Protein AF-A0A7I8JSN6-F1 (afdb_monomer)

Mean predicted aligned error: 14.01 Å

InterPro domains:
  IPR011629 Zinc chaperone CobW-like, C-terminal [PF07683] (28-117)
  IPR011629 Zinc chaperone CobW-like, C-terminal [SM00833] (28-119)
  IPR036627 CobW-like, C-terminal domain superfamily [G3DSA:3.30.1220.10] (10-119)

pLDDT: mean 73.3, std 24.15, range [26.34, 96.81]

Sequence (291 aa):
MEFGEWIIVEVGRKSKDPKKGLSHGSTFSSVTFKNEIPMSLSLFQSSSLLTMNKSSGLLRAKGVLWFAEDRERQYIFQWSGVKRVEAISSGHWESAPKSRLVMIGVDKSELDAILETLAKSPDPPKHMSMNISCEEFVETLATKLSADRRFKEPCLEKMPVFAFGLKGSPLRGVKESQLNGALMRLVNGRGIIFLTADACSQDYVLQYLPCLALNPDEVWDEIRMAAEGYACGEWSLPHFGKWTISIVAEILNESERLLTSAIIAITSLSLFTADPTPCSSKLIHSNSGKM

Secondary structure (DSSP, 8-state):
---PPP-----------------TTPPPEEEEEEESSPBPHHHIIIIIIHHHHH-SSEEEEEEEE-BSS-SSEEEEEEESSTT-EEEEEEEE-SSS--EEEEEEES-HHHHHHHHHHHH---PPP------S-HHHHHHHHHHHHHHSTTBPPPEEEETTEEEE-B--BGGGTB-HHHHHHHHHHHHHHHTSS-EEEETTSTT-EEEE---TTS-HHHHHHHHHHHHHHHHTT--------S-HHHHHHHHHHHHHHHHHHHHHHHHHHHTS-------------------

Solvent-accessible surface area (backbone atoms only — not comparable to full-atom values): 17100 Å² total; per-residue (Å²): 141,82,83,81,85,81,84,80,82,77,86,74,80,78,76,89,65,84,75,77,67,80,60,100,77,73,59,77,39,73,51,75,48,74,38,81,58,62,38,43,58,57,55,40,30,72,44,27,44,38,47,58,66,70,43,86,32,56,55,37,36,45,34,38,45,31,31,61,81,46,75,62,44,34,28,46,37,38,38,46,54,56,83,34,27,48,34,33,36,68,47,67,65,94,58,88,70,49,26,35,38,42,36,35,22,61,35,60,68,62,53,50,53,42,47,54,48,64,67,53,68,72,67,78,74,77,76,72,82,62,95,64,51,75,65,59,41,50,52,54,38,42,53,55,39,54,70,36,84,59,36,38,76,54,46,74,90,49,75,68,43,39,32,36,40,49,60,54,38,76,93,77,70,39,51,29,34,59,51,25,56,50,43,32,14,54,39,32,35,70,22,81,52,66,48,34,24,38,66,90,43,95,47,32,41,29,29,40,62,83,49,85,88,58,56,49,65,62,55,44,50,50,54,49,57,49,53,47,48,57,80,73,64,70,65,81,73,72,89,81,70,92,52,73,69,61,45,54,63,44,43,65,56,42,54,58,46,47,52,51,49,50,49,49,54,51,55,57,57,66,68,73,74,72,81,82,75,83,83,83,76,80,88,78,89,81,83,87,81,90,134

Foldseek 3Di:
DDDDDDDDDPPDPPPPDDPDDDPPPQDKDKDKAKFLDAAAQQLCLPPLLVLLQVDPFWAWKWWWHAHPLDRFWIWTFIDGYLQDTAIETPGGDPDRDMTMMMIMTRDVVSVVSSSVSRPDHPDPPPPPPPVADLVRQLVVLQVLQVVDPQKDRWDDPDPPKIWIWGDADVVVVGAGLLRRSQLQSNLSSVSNAHWHFYPVDPRGIIIGRDDVVDGSVVVNVSSVVSSVCVVVVVDPPDDDDPVDPVCVVCVVVVVVVCVVVVVVVVVVVVVPPDDDDDPDDDDDDDDDDDD

Nearest PDB structures (foldseek):
  4ixm-assembly1_A  TM=7.424E-01  e=1.279E-05  Escherichia coli K-12
  4ixn-assembly1_A  TM=7.547E-01  e=1.615E-05  Escherichia coli K-12
  6eeq-assembly1_A-2  TM=6.190E-01  e=1.623E-03  Rhodiola rosea
  4rit-assembly1_A  TM=5.636E-01  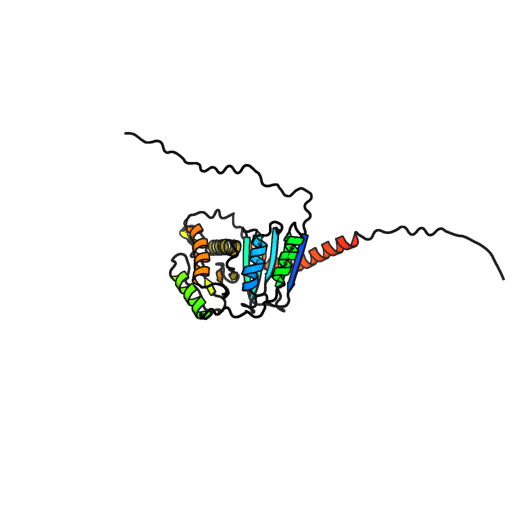e=3.791E-02  Sphaerobacter thermophilus DSM 20745
  4rit-assembly1_B  TM=5.677E-01  e=1.291E-01  Sphaerobacter thermophilus DSM 20745

Structure (mmCIF, N/CA/C/O backbone):
data_AF-A0A7I8JSN6-F1
#
_entry.id   AF-A0A7I8JSN6-F1
#
loop_
_atom_site.group_PDB
_atom_site.id
_atom_site.type_symbol
_atom_site.label_atom_id
_atom_site.label_alt_id
_atom_site.label_comp_id
_atom_site.label_asym_id
_atom_site.label_entity_id
_atom_site.label_seq_id
_atom_site.pdbx_PDB_ins_code
_atom_site.Cartn_x
_atom_site.Cartn_y
_atom_site.Cartn_z
_atom_site.occupancy
_atom_site.B_iso_or_equiv
_atom_site.auth_seq_id
_atom_site.auth_comp_id
_atom_site.auth_asym_id
_atom_site.auth_atom_id
_atom_site.pdbx_PDB_model_num
ATOM 1 N N . MET A 1 1 ? 40.636 42.592 -10.387 1.00 36.59 1 MET A N 1
ATOM 2 C CA . MET A 1 1 ? 40.410 41.277 -9.752 1.00 36.59 1 MET A CA 1
ATOM 3 C C . MET A 1 1 ? 39.494 41.525 -8.575 1.00 36.59 1 MET A C 1
ATOM 5 O O . MET A 1 1 ? 39.961 41.840 -7.492 1.00 36.59 1 MET A O 1
ATOM 9 N N . GLU A 1 2 ? 38.197 41.497 -8.849 1.00 34.22 2 GLU A N 1
ATOM 10 C CA . GLU A 1 2 ? 37.131 41.623 -7.861 1.00 34.22 2 GLU A CA 1
ATOM 11 C C . GLU A 1 2 ? 36.528 40.229 -7.718 1.00 34.22 2 GLU A C 1
ATOM 13 O O . GLU A 1 2 ? 36.046 39.660 -8.696 1.00 34.22 2 GLU A O 1
ATOM 18 N N . PHE A 1 3 ? 36.627 39.648 -6.527 1.00 29.77 3 PHE A N 1
ATOM 19 C CA . PHE A 1 3 ? 35.894 38.439 -6.180 1.00 29.77 3 PHE A CA 1
ATOM 20 C C . PHE A 1 3 ? 34.720 38.865 -5.311 1.00 29.77 3 PHE A C 1
ATOM 22 O O . PHE A 1 3 ? 34.907 39.326 -4.188 1.00 29.77 3 PHE A O 1
ATOM 29 N N . GLY A 1 4 ? 33.524 38.765 -5.892 1.00 28.22 4 GLY A N 1
ATOM 30 C CA . GLY A 1 4 ? 32.261 39.021 -5.220 1.00 28.22 4 GLY A CA 1
ATOM 31 C C . GLY A 1 4 ? 32.024 38.038 -4.077 1.00 28.22 4 GLY A C 1
ATOM 32 O O . GLY A 1 4 ? 32.269 36.836 -4.198 1.00 28.22 4 GLY A O 1
ATOM 33 N N . GLU A 1 5 ? 31.546 38.592 -2.971 1.00 27.30 5 GLU A N 1
ATOM 34 C CA . GLU A 1 5 ? 30.993 37.894 -1.816 1.00 27.30 5 GLU A CA 1
ATOM 35 C C . GLU A 1 5 ? 29.813 37.004 -2.231 1.00 27.30 5 GLU A C 1
ATOM 37 O O . GLU A 1 5 ? 28.871 37.449 -2.888 1.00 27.30 5 GLU A O 1
ATOM 42 N N . TRP A 1 6 ? 29.845 35.738 -1.817 1.00 28.59 6 TRP A N 1
ATOM 43 C CA . TRP A 1 6 ? 28.710 34.830 -1.943 1.00 28.59 6 TRP A CA 1
ATOM 44 C C . TRP A 1 6 ? 27.761 35.029 -0.759 1.00 28.59 6 TRP A C 1
ATOM 46 O O . TRP A 1 6 ? 28.123 34.775 0.388 1.00 28.59 6 TRP A O 1
ATOM 56 N N . ILE A 1 7 ? 26.525 35.441 -1.045 1.00 27.23 7 ILE A N 1
ATOM 57 C CA . ILE A 1 7 ? 25.420 35.436 -0.082 1.00 27.23 7 ILE A CA 1
ATOM 58 C C . ILE A 1 7 ? 24.952 33.986 0.094 1.00 27.23 7 ILE A C 1
ATOM 60 O O . ILE A 1 7 ? 24.393 33.388 -0.826 1.00 27.23 7 ILE A O 1
ATOM 64 N N . ILE A 1 8 ? 25.152 33.421 1.286 1.00 30.00 8 ILE A N 1
ATOM 65 C CA . ILE A 1 8 ? 24.491 32.181 1.708 1.00 30.00 8 ILE A CA 1
ATOM 66 C C . ILE A 1 8 ? 23.070 32.548 2.146 1.00 30.00 8 ILE A C 1
ATOM 68 O O . ILE A 1 8 ? 22.877 33.224 3.155 1.00 30.00 8 ILE A O 1
ATOM 72 N N . VAL A 1 9 ? 22.064 32.097 1.397 1.00 26.52 9 VAL A N 1
ATOM 73 C CA . VAL A 1 9 ? 20.664 32.153 1.836 1.00 26.52 9 VAL A CA 1
ATOM 74 C C . VAL A 1 9 ? 20.386 30.915 2.689 1.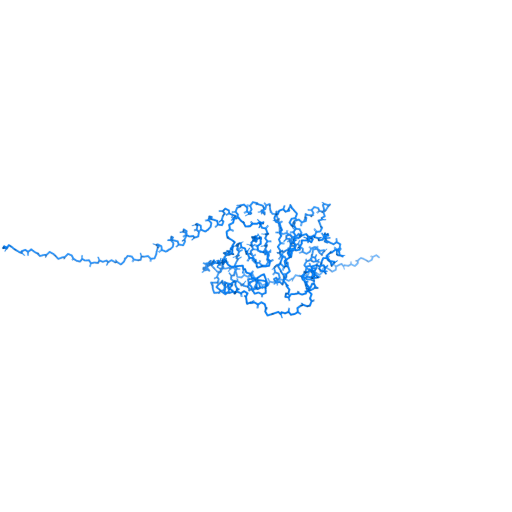00 26.52 9 VAL A C 1
ATOM 76 O O . VAL A 1 9 ? 20.023 29.858 2.177 1.00 26.52 9 VAL A O 1
ATOM 79 N N . GLU A 1 10 ? 20.555 31.032 4.006 1.00 27.27 10 GLU A N 1
ATOM 80 C CA . GLU A 1 10 ? 19.976 30.069 4.946 1.00 27.27 10 GLU A CA 1
ATOM 81 C C . GLU A 1 10 ? 18.459 30.292 5.023 1.00 27.27 10 GLU A C 1
ATOM 83 O O . GLU A 1 10 ? 17.978 31.209 5.691 1.00 27.27 10 GLU A O 1
ATOM 88 N N . VAL A 1 11 ? 17.667 29.420 4.391 1.00 29.09 11 VAL A N 1
ATOM 89 C CA . VAL A 1 11 ? 16.231 29.314 4.703 1.00 29.09 11 VAL A CA 1
ATOM 90 C C . VAL A 1 11 ? 16.076 28.483 5.976 1.00 29.09 11 VAL A C 1
ATOM 92 O O . VAL A 1 11 ? 15.639 27.332 5.975 1.00 29.09 11 VAL A O 1
ATOM 95 N N . GLY A 1 12 ? 16.458 29.081 7.102 1.00 26.34 12 GLY A N 1
ATOM 96 C CA . GLY A 1 12 ? 16.150 28.563 8.425 1.00 26.34 12 GLY A CA 1
ATOM 97 C C . GLY A 1 12 ? 14.668 28.760 8.734 1.00 26.34 12 GLY A C 1
ATOM 98 O O . GLY A 1 12 ? 14.269 29.800 9.255 1.00 26.34 12 GLY A O 1
ATOM 99 N N . ARG A 1 13 ? 13.826 27.746 8.496 1.00 31.53 13 ARG A N 1
ATOM 100 C CA . ARG A 1 13 ? 12.537 27.669 9.201 1.00 31.53 13 ARG A CA 1
ATOM 101 C C . ARG A 1 13 ? 12.806 27.287 10.657 1.00 31.53 13 ARG A C 1
ATOM 103 O O . ARG A 1 13 ? 12.773 26.116 11.026 1.00 31.53 13 ARG A O 1
ATOM 110 N N . LYS A 1 14 ? 13.035 28.293 11.506 1.00 31.59 14 LYS A N 1
ATOM 111 C CA . LYS A 1 14 ? 12.839 28.166 12.957 1.00 31.59 14 LYS A CA 1
ATOM 112 C C . LYS A 1 14 ? 11.349 27.942 13.222 1.00 31.59 14 LYS A C 1
ATOM 114 O O . LYS A 1 14 ? 10.595 28.889 13.422 1.00 31.59 14 LYS A O 1
ATOM 119 N N . SER A 1 15 ? 10.929 26.681 13.242 1.00 33.66 15 SER A N 1
ATOM 120 C CA . SER A 1 15 ? 9.691 26.290 13.912 1.00 33.66 15 SER A CA 1
A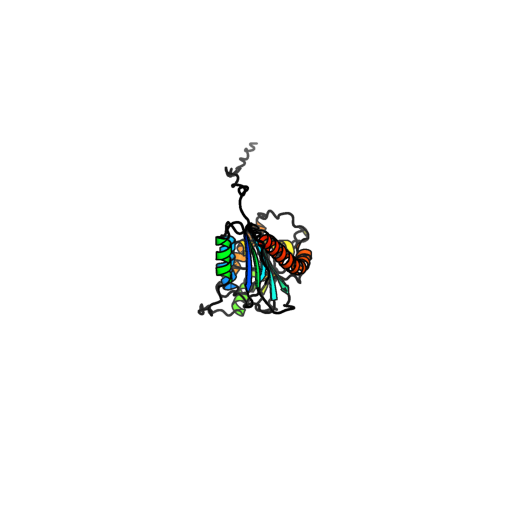TOM 121 C C . SER A 1 15 ? 9.915 26.419 15.419 1.00 33.66 15 SER A C 1
ATOM 123 O O . SER A 1 15 ? 10.447 25.509 16.056 1.00 33.66 15 SER A O 1
ATOM 125 N N . LYS A 1 16 ? 9.540 27.569 15.989 1.00 41.81 16 LYS A N 1
ATOM 126 C CA . LYS A 1 16 ? 9.224 27.676 17.416 1.00 41.81 16 LYS A CA 1
ATOM 127 C C . LYS A 1 16 ? 7.954 26.864 17.651 1.00 41.81 16 LYS A C 1
ATOM 129 O O . LYS A 1 16 ? 6.882 27.307 17.276 1.00 41.81 16 LYS A O 1
ATOM 134 N N . ASP A 1 17 ? 8.147 25.633 18.106 1.00 36.06 17 ASP A N 1
ATOM 135 C CA . ASP A 1 17 ? 7.368 24.961 19.150 1.00 36.06 17 ASP A CA 1
ATOM 136 C C . ASP A 1 17 ? 7.763 23.477 19.125 1.00 36.06 17 ASP A C 1
ATOM 138 O O . ASP A 1 17 ? 7.477 22.777 18.146 1.00 36.06 17 ASP A O 1
ATOM 142 N N . PRO A 1 18 ? 8.454 22.955 20.156 1.00 40.41 18 PRO A N 1
ATOM 143 C CA . PRO A 1 18 ? 8.598 21.518 20.294 1.00 40.41 18 PRO A CA 1
ATOM 144 C C . PRO A 1 18 ? 7.191 20.968 20.515 1.00 40.41 18 PRO A C 1
ATOM 146 O O . PRO A 1 18 ? 6.569 21.225 21.546 1.00 40.41 18 PRO A O 1
ATOM 149 N N . LYS A 1 19 ? 6.658 20.262 19.510 1.00 46.91 19 LYS A N 1
ATOM 150 C CA . LYS A 1 19 ? 5.376 19.566 19.613 1.00 46.91 19 LYS A CA 1
ATOM 151 C C . LYS A 1 19 ? 5.346 18.806 20.936 1.00 46.91 19 LYS A C 1
ATOM 153 O O . LYS A 1 19 ? 6.150 17.904 21.154 1.00 46.91 19 LYS A O 1
ATOM 158 N N . LYS A 1 20 ? 4.418 19.245 21.788 1.00 47.53 20 LYS A N 1
ATOM 159 C CA . LYS A 1 20 ? 3.866 18.603 22.980 1.00 47.53 20 LYS A CA 1
ATOM 160 C C . LYS A 1 20 ? 4.180 17.104 22.975 1.00 47.53 20 LYS A C 1
ATOM 162 O O . LYS A 1 20 ? 3.538 16.341 22.255 1.00 47.53 20 LYS A O 1
ATOM 167 N N . GLY A 1 21 ? 5.191 16.695 23.742 1.00 49.06 21 GLY A N 1
ATOM 168 C CA . GLY A 1 21 ? 5.355 15.286 24.081 1.00 49.06 21 GLY A CA 1
ATOM 169 C C . GLY A 1 21 ? 4.030 14.774 24.643 1.00 49.06 21 GLY A C 1
ATOM 170 O O . GLY A 1 21 ? 3.317 15.533 25.309 1.00 49.06 21 GLY A O 1
ATOM 171 N N . LEU A 1 22 ? 3.669 13.530 24.315 1.00 52.19 22 LEU A N 1
ATOM 172 C CA . LEU A 1 22 ? 2.499 12.862 24.889 1.00 52.19 22 LEU A CA 1
ATOM 173 C C . LEU A 1 22 ? 2.497 13.118 26.397 1.00 52.19 22 LEU A C 1
ATOM 175 O O . LEU A 1 22 ? 3.481 12.822 27.076 1.00 52.19 22 LEU A O 1
ATOM 179 N N . SER A 1 23 ? 1.434 13.745 26.905 1.00 50.62 23 SER A N 1
ATOM 180 C CA . SER A 1 23 ? 1.333 14.025 28.332 1.00 50.62 23 SER A CA 1
ATOM 181 C C . SER A 1 23 ? 1.449 12.705 29.093 1.00 50.62 23 SER A C 1
ATOM 183 O O . SER A 1 23 ? 0.931 11.676 28.645 1.00 50.62 23 SER A O 1
ATOM 185 N N . HIS A 1 24 ? 2.127 12.738 30.242 1.00 48.53 24 HIS A N 1
ATOM 186 C CA . HIS A 1 24 ? 2.420 11.595 31.119 1.00 48.53 24 HIS A CA 1
ATOM 187 C C . HIS A 1 24 ? 1.172 10.902 31.736 1.00 48.53 24 HIS A C 1
ATOM 189 O O . HIS A 1 24 ? 1.263 10.289 32.792 1.00 48.53 24 HIS A O 1
ATOM 195 N N . GLY A 1 25 ? 0.009 10.967 31.080 1.00 57.22 25 GLY A N 1
ATOM 196 C CA . GLY A 1 25 ? -1.234 10.281 31.445 1.00 57.22 25 GLY A CA 1
ATOM 197 C C . GLY A 1 25 ? -2.078 9.821 30.247 1.00 57.22 25 GLY A C 1
ATOM 198 O O . GLY A 1 25 ? -3.257 9.521 30.415 1.00 57.22 25 GLY A O 1
ATOM 199 N N . SER A 1 26 ? -1.521 9.788 29.031 1.00 64.31 26 SER A N 1
ATOM 200 C CA . SER A 1 26 ? -2.229 9.232 27.870 1.00 64.31 26 SER A CA 1
ATOM 201 C C . SER A 1 26 ? -2.341 7.709 28.000 1.00 64.31 26 SER A C 1
ATOM 203 O O . SER A 1 26 ? -1.342 7.000 28.094 1.00 64.31 26 SER A O 1
ATOM 205 N N . THR A 1 27 ? -3.574 7.206 28.054 1.00 84.81 27 THR A N 1
ATOM 206 C CA . THR A 1 27 ? -3.847 5.765 28.117 1.00 84.81 27 THR A CA 1
ATOM 207 C C . THR A 1 27 ? -3.803 5.196 26.704 1.00 84.81 27 THR A C 1
ATOM 209 O O . THR A 1 27 ? -4.477 5.704 25.810 1.00 84.81 27 THR A O 1
ATOM 212 N N . PHE A 1 28 ? -3.011 4.147 26.487 1.00 91.12 28 PHE A N 1
ATOM 213 C CA . PHE A 1 28 ? -2.999 3.445 25.206 1.00 91.12 28 PHE A CA 1
ATOM 214 C C . PHE A 1 28 ? -4.208 2.519 25.096 1.00 91.12 28 PHE A C 1
ATOM 216 O O . PHE A 1 28 ? -4.585 1.844 26.051 1.00 91.12 28 PHE A O 1
ATOM 223 N N . SER A 1 29 ? -4.784 2.466 23.903 1.00 93.06 29 SER A N 1
ATOM 224 C CA . SER A 1 29 ? -5.831 1.527 23.523 1.00 93.06 29 SER A CA 1
ATOM 225 C C . SER A 1 29 ? -5.338 0.644 22.387 1.00 93.06 29 SER A C 1
ATOM 227 O O . SER A 1 29 ? -4.565 1.072 21.526 1.00 93.06 29 SER A O 1
ATOM 229 N N . SER A 1 30 ? -5.804 -0.600 22.375 1.00 94.12 30 SER A N 1
ATOM 230 C CA . SER A 1 30 ? -5.567 -1.527 21.277 1.00 94.12 30 SER A CA 1
ATOM 231 C C . SER A 1 30 ? -6.874 -2.157 20.841 1.00 94.12 30 SER A C 1
ATOM 233 O O . SER A 1 30 ? -7.645 -2.617 21.684 1.00 94.12 30 SER A O 1
ATOM 235 N N . VAL A 1 31 ? -7.084 -2.237 19.535 1.00 94.75 31 VAL A N 1
ATOM 236 C CA . VAL A 1 31 ? -8.245 -2.905 18.949 1.00 94.75 31 VAL A CA 1
ATOM 237 C C . VAL A 1 31 ? -7.787 -3.927 17.916 1.00 94.75 31 VAL A C 1
ATOM 239 O O . VAL A 1 31 ? -6.704 -3.809 17.337 1.00 94.75 31 VAL A O 1
ATOM 242 N N . THR A 1 32 ? -8.593 -4.966 17.706 1.00 95.88 32 THR A N 1
ATOM 243 C CA . THR A 1 32 ? -8.282 -6.036 16.753 1.00 95.88 32 THR A CA 1
ATOM 244 C C . THR A 1 32 ? -9.413 -6.182 15.749 1.00 95.88 32 THR A C 1
ATOM 246 O O . THR A 1 32 ? -10.537 -6.508 16.117 1.00 95.88 32 THR A O 1
ATOM 249 N N . PHE A 1 33 ? -9.085 -6.004 14.477 1.00 95.75 33 PHE A N 1
ATOM 250 C CA . PHE A 1 33 ? -9.936 -6.349 13.350 1.00 95.75 33 PHE A CA 1
ATOM 251 C C . PHE A 1 33 ? -9.748 -7.823 12.988 1.00 95.75 33 PHE A C 1
ATOM 253 O O . PHE A 1 33 ? -8.613 -8.306 12.907 1.00 95.75 33 PHE A O 1
ATOM 260 N N . LYS A 1 34 ? -10.850 -8.528 12.733 1.00 95.56 34 LYS A N 1
ATOM 261 C CA . LYS A 1 34 ? -10.856 -9.888 12.185 1.00 95.56 34 LYS A CA 1
ATOM 262 C C . LYS A 1 34 ? -11.951 -9.978 11.133 1.00 95.56 34 LYS A C 1
ATOM 264 O O . LYS A 1 34 ? -13.074 -9.567 11.405 1.00 95.56 34 LYS A O 1
ATOM 269 N N . ASN A 1 35 ? -11.629 -10.532 9.970 1.00 93.38 35 ASN A N 1
ATOM 270 C CA . ASN A 1 35 ? -12.611 -10.789 8.925 1.00 93.38 35 ASN A CA 1
ATOM 271 C C . ASN A 1 35 ? -12.296 -12.106 8.207 1.00 93.38 35 ASN A C 1
ATOM 273 O O . ASN A 1 35 ? -11.158 -12.331 7.793 1.00 93.38 35 ASN A O 1
ATOM 277 N N . GLU A 1 36 ? -13.304 -12.964 8.078 1.00 93.69 36 GLU A N 1
ATOM 278 C CA . GLU A 1 36 ? -13.233 -14.265 7.392 1.00 93.69 36 GLU A CA 1
ATOM 279 C C . GLU A 1 36 ? -13.715 -14.180 5.938 1.00 93.69 36 GLU A C 1
ATOM 281 O O . GLU A 1 36 ? -13.865 -15.191 5.259 1.00 93.69 36 GLU A O 1
ATOM 286 N N . ILE A 1 37 ? -13.954 -12.961 5.455 1.00 91.69 37 ILE A N 1
ATOM 287 C CA . ILE A 1 37 ? -14.307 -12.625 4.077 1.00 91.69 37 ILE A CA 1
ATOM 288 C C . ILE A 1 37 ? -13.189 -11.717 3.530 1.00 91.69 37 ILE A C 1
ATOM 290 O O . ILE A 1 37 ? -12.608 -10.935 4.294 1.00 91.69 37 ILE A O 1
ATOM 294 N N . PRO A 1 38 ? -12.834 -11.814 2.235 1.00 92.06 38 PRO A N 1
ATOM 295 C CA . PRO A 1 38 ? -11.849 -10.922 1.629 1.00 92.06 38 PRO A CA 1
ATOM 296 C C . PRO A 1 38 ? -12.305 -9.463 1.714 1.00 92.06 38 PRO A C 1
ATOM 298 O O . PRO A 1 38 ? -13.486 -9.149 1.562 1.00 92.06 38 PRO A O 1
ATOM 301 N N . MET A 1 39 ? -11.354 -8.556 1.897 1.00 91.69 39 MET A N 1
ATOM 302 C CA . MET A 1 39 ? -11.601 -7.119 1.794 1.00 91.69 39 MET A CA 1
ATOM 303 C C . MET A 1 39 ? -11.448 -6.677 0.340 1.00 91.69 39 MET A C 1
ATOM 305 O O . MET A 1 39 ? -10.630 -7.239 -0.381 1.00 91.69 39 MET A O 1
ATOM 309 N N . SER A 1 40 ? -12.164 -5.641 -0.095 1.00 89.31 40 SER A N 1
ATOM 310 C CA . SER A 1 40 ? -11.795 -5.000 -1.362 1.00 89.31 40 SER A CA 1
ATOM 311 C C . SER A 1 40 ? -10.571 -4.116 -1.155 1.00 89.31 40 SER A C 1
ATOM 313 O O . SER A 1 40 ? -10.554 -3.259 -0.264 1.00 89.31 40 SER A O 1
ATOM 315 N N . LEU A 1 41 ? -9.569 -4.293 -2.012 1.00 88.69 41 LEU A N 1
ATOM 316 C CA . LEU A 1 41 ? -8.408 -3.418 -2.080 1.00 88.69 41 LEU A CA 1
ATOM 317 C C . LEU A 1 41 ? -8.823 -1.966 -2.340 1.00 88.69 41 LEU A C 1
ATOM 319 O O . LEU A 1 41 ? -8.259 -1.059 -1.731 1.00 88.69 41 LEU A O 1
ATOM 323 N N . SER A 1 42 ? -9.833 -1.749 -3.189 1.00 86.12 42 SER A N 1
ATOM 324 C CA . SER A 1 42 ? -10.331 -0.408 -3.516 1.00 86.12 42 SER A CA 1
ATOM 325 C C . SER A 1 42 ? -10.836 0.349 -2.285 1.00 86.12 42 SER A C 1
ATOM 327 O O . SER A 1 42 ? -10.447 1.493 -2.053 1.00 86.12 42 SER A O 1
ATOM 329 N N . LEU A 1 43 ? -11.642 -0.310 -1.447 1.00 87.69 43 LEU A N 1
ATOM 330 C CA . LEU A 1 43 ? -12.161 0.259 -0.203 1.00 87.69 43 LEU A CA 1
ATOM 331 C C . LEU A 1 43 ? -11.059 0.425 0.839 1.00 87.69 43 LEU A C 1
ATOM 333 O O . LEU A 1 43 ? -11.017 1.432 1.552 1.00 87.69 43 LEU A O 1
ATOM 337 N N . PHE A 1 44 ? -10.137 -0.535 0.906 1.00 91.75 44 PHE A N 1
ATOM 338 C CA . PHE A 1 44 ? -8.983 -0.425 1.784 1.00 91.75 44 PHE A CA 1
ATOM 339 C C . PHE A 1 44 ? -8.142 0.813 1.440 1.00 91.75 44 PHE A C 1
ATOM 341 O O . PHE A 1 44 ? -7.803 1.576 2.342 1.00 91.75 44 PHE A O 1
ATOM 348 N N . GLN A 1 45 ? -7.863 1.056 0.156 1.00 88.56 45 GLN A N 1
ATOM 349 C CA . GLN A 1 45 ? -7.141 2.238 -0.328 1.00 88.56 45 GLN A CA 1
ATOM 350 C C . GLN A 1 45 ? -7.917 3.533 -0.049 1.00 88.56 45 GLN A C 1
ATOM 352 O O . GLN A 1 45 ? -7.427 4.412 0.662 1.00 88.56 45 GLN A O 1
ATOM 357 N N . SER A 1 46 ? -9.142 3.637 -0.573 1.00 85.62 46 SER A N 1
ATOM 358 C CA . SER A 1 46 ? -9.899 4.895 -0.601 1.00 85.62 46 SER A CA 1
ATOM 359 C C . SER A 1 46 ? -10.460 5.311 0.760 1.00 85.62 46 SER A C 1
ATOM 361 O O . SER A 1 46 ? -10.726 6.493 0.980 1.00 85.62 46 SER A O 1
ATOM 363 N N . SER A 1 47 ? -10.639 4.356 1.680 1.00 88.38 47 SER A N 1
ATOM 364 C CA . SER A 1 47 ? -11.251 4.599 2.988 1.00 88.38 47 SER A CA 1
ATOM 365 C C . SER A 1 47 ? -10.314 4.267 4.142 1.00 88.38 47 SER A C 1
ATOM 367 O O . SER A 1 47 ? -9.956 5.165 4.909 1.00 88.38 47 SER A O 1
ATOM 369 N N . SER A 1 48 ? -9.902 3.007 4.294 1.00 91.38 48 SER A N 1
ATOM 370 C CA . SER A 1 48 ? -9.197 2.574 5.508 1.00 91.38 48 SER A CA 1
ATOM 371 C C . SER A 1 48 ? -7.796 3.165 5.614 1.00 91.38 48 SER A C 1
ATOM 373 O O . SER A 1 48 ? -7.470 3.780 6.629 1.00 91.38 48 SER A O 1
ATOM 375 N N . LEU A 1 49 ? -6.983 3.052 4.564 1.00 91.88 49 LEU A N 1
ATOM 376 C CA . LEU A 1 49 ? -5.615 3.560 4.549 1.00 91.88 49 LEU A CA 1
ATOM 377 C C . LEU A 1 49 ? -5.580 5.089 4.649 1.00 91.88 49 LEU A C 1
ATOM 379 O O . LEU A 1 49 ? -4.775 5.645 5.397 1.00 91.88 49 LEU A O 1
ATOM 383 N N . LEU A 1 50 ? -6.499 5.772 3.961 1.00 89.44 50 LEU A N 1
ATOM 384 C CA . LEU A 1 50 ? -6.638 7.223 4.054 1.00 89.44 50 LEU A CA 1
ATOM 385 C C . LEU A 1 50 ? -7.037 7.676 5.468 1.00 89.44 50 LEU A C 1
ATOM 387 O O . LEU A 1 50 ? -6.493 8.661 5.970 1.00 89.44 50 LEU A O 1
ATOM 391 N N . THR A 1 51 ? -7.952 6.956 6.125 1.00 91.62 51 THR A N 1
ATOM 392 C CA . THR A 1 51 ? -8.348 7.234 7.517 1.00 91.62 51 THR A CA 1
ATOM 393 C C . THR A 1 51 ? -7.183 6.994 8.475 1.00 91.62 51 THR A C 1
ATOM 395 O O . THR A 1 51 ? -6.898 7.853 9.305 1.00 91.62 51 THR A O 1
ATOM 398 N N . MET A 1 52 ? -6.443 5.891 8.311 1.00 93.38 52 MET A N 1
ATOM 399 C CA . MET A 1 52 ? -5.229 5.617 9.091 1.00 93.38 52 MET A CA 1
ATOM 400 C C . MET A 1 52 ? -4.188 6.736 8.933 1.00 93.38 52 MET A C 1
ATOM 402 O O . MET A 1 52 ? -3.639 7.198 9.927 1.00 93.38 52 MET A O 1
ATOM 406 N N . ASN A 1 53 ? -3.950 7.224 7.711 1.00 90.06 53 ASN A N 1
ATOM 407 C CA . ASN A 1 53 ? -2.970 8.287 7.448 1.00 90.06 53 ASN A CA 1
ATOM 408 C C . ASN A 1 53 ? -3.385 9.660 8.007 1.00 90.06 53 ASN A C 1
ATOM 410 O O . ASN A 1 53 ? -2.518 10.492 8.278 1.00 90.06 53 ASN A O 1
ATOM 414 N N . LYS A 1 54 ? -4.691 9.907 8.174 1.00 90.38 54 LYS A N 1
ATOM 415 C CA . LYS A 1 54 ? -5.237 11.138 8.774 1.00 90.38 54 LYS A CA 1
ATOM 416 C C . LYS A 1 54 ? -5.381 11.059 10.294 1.00 90.38 54 LYS A C 1
ATOM 418 O O . LYS A 1 54 ? -5.518 12.101 10.932 1.00 90.38 54 LYS A O 1
ATOM 423 N N . SER A 1 55 ? -5.365 9.854 10.859 1.00 91.12 55 SER A N 1
ATOM 424 C CA . SER A 1 55 ? -5.498 9.628 12.295 1.00 91.12 55 SER A CA 1
ATOM 425 C C . SER A 1 55 ? -4.302 10.211 13.046 1.00 91.12 55 SER A C 1
ATOM 427 O O . SER A 1 55 ? -3.141 9.986 12.698 1.00 91.12 55 SER A O 1
ATOM 429 N N . SER A 1 56 ? -4.606 10.974 14.092 1.00 90.75 56 SER A N 1
ATOM 430 C CA . SER A 1 56 ? -3.602 11.534 14.997 1.00 90.75 56 SER A CA 1
ATOM 431 C C . SER A 1 56 ? -3.354 10.628 16.205 1.00 90.75 56 SER A C 1
ATOM 433 O O . SER A 1 56 ? -2.287 10.687 16.821 1.00 90.75 56 SER A O 1
ATOM 435 N N . GLY A 1 57 ? -4.333 9.773 16.515 1.00 91.44 57 GLY A N 1
ATOM 436 C CA . GLY A 1 57 ? -4.328 8.833 17.621 1.00 91.44 57 GLY A CA 1
ATOM 437 C C . GLY A 1 57 ? -3.775 7.452 17.277 1.00 91.44 57 GLY A C 1
ATOM 438 O O . GLY A 1 57 ? -3.331 6.762 18.194 1.00 91.44 57 GLY A O 1
ATOM 439 N N . LEU A 1 58 ? -3.757 7.031 16.006 1.00 93.56 58 LEU A N 1
ATOM 440 C CA . LEU A 1 58 ? -3.173 5.755 15.583 1.00 93.56 58 LEU A CA 1
ATOM 441 C C . LEU A 1 58 ? -1.643 5.838 15.603 1.00 93.56 58 LEU A C 1
ATOM 443 O O . LEU A 1 58 ? -1.026 6.644 14.909 1.00 93.56 58 LEU A O 1
ATOM 447 N N . LEU A 1 59 ? -1.013 4.949 16.366 1.00 93.25 59 LEU A N 1
ATOM 448 C CA . LEU A 1 59 ? 0.444 4.890 16.488 1.00 93.25 59 LEU A CA 1
ATOM 449 C C . LEU A 1 59 ? 1.042 3.772 15.641 1.00 93.25 59 LEU A C 1
ATOM 451 O O . LEU A 1 59 ? 2.101 3.942 15.032 1.00 93.25 59 LEU A O 1
ATOM 455 N N . ARG A 1 60 ? 0.376 2.614 15.603 1.00 94.50 60 ARG A N 1
ATOM 456 C CA . ARG A 1 60 ? 0.852 1.441 14.871 1.00 94.50 60 ARG A CA 1
ATOM 457 C C . ARG A 1 60 ? -0.307 0.543 14.466 1.00 94.50 60 ARG A C 1
ATOM 459 O O . ARG A 1 60 ? -1.217 0.324 15.258 1.00 94.50 60 ARG A O 1
ATOM 466 N N . ALA A 1 61 ? -0.213 -0.054 13.285 1.00 95.88 61 ALA A N 1
ATOM 467 C CA . ALA A 1 61 ? -1.034 -1.190 12.896 1.00 95.88 61 ALA A CA 1
ATOM 468 C C . ALA A 1 61 ? -0.157 -2.308 12.326 1.00 95.88 61 ALA A C 1
ATOM 470 O O . ALA A 1 61 ? 0.857 -2.050 11.670 1.00 95.88 61 ALA A O 1
ATOM 471 N N . LYS A 1 62 ? -0.509 -3.561 12.604 1.00 96.25 62 LYS A N 1
ATOM 472 C CA . LYS A 1 62 ? 0.219 -4.724 12.091 1.00 96.25 62 LYS A CA 1
ATOM 473 C C . LYS A 1 62 ? -0.701 -5.922 11.960 1.00 96.25 62 LYS A C 1
ATOM 475 O O . LYS A 1 62 ? -1.505 -6.184 12.855 1.00 96.25 62 LYS A O 1
ATOM 480 N N . GLY A 1 63 ? -0.589 -6.640 10.851 1.00 95.25 63 GLY A N 1
ATOM 481 C CA . GLY A 1 63 ? -1.522 -7.715 10.572 1.00 95.25 63 GLY A CA 1
ATOM 482 C C . GLY A 1 63 ? -1.280 -8.451 9.270 1.00 95.25 63 GLY A C 1
ATOM 483 O O . GLY A 1 63 ? -0.302 -8.204 8.569 1.00 95.25 63 GLY A O 1
ATOM 484 N N . VAL A 1 64 ? -2.213 -9.344 8.971 1.00 95.81 64 VAL A N 1
ATOM 485 C CA . VAL A 1 64 ? -2.338 -10.044 7.697 1.00 95.81 64 VAL A CA 1
ATOM 486 C C . VAL A 1 64 ? -3.618 -9.556 7.027 1.00 95.81 64 VAL A C 1
ATOM 488 O O . VAL A 1 64 ? -4.669 -9.509 7.669 1.00 95.81 64 VAL A O 1
ATOM 491 N N . LEU A 1 65 ? -3.531 -9.174 5.759 1.00 95.38 65 LEU A N 1
ATOM 492 C CA . LEU A 1 65 ? -4.657 -8.740 4.940 1.00 95.38 65 LEU A CA 1
ATOM 493 C C . LEU A 1 65 ? -4.929 -9.781 3.851 1.00 95.38 65 LEU A C 1
ATOM 495 O O . LEU A 1 65 ? -4.001 -10.367 3.288 1.00 95.38 65 LEU A O 1
ATOM 499 N N . TRP A 1 66 ? -6.211 -9.978 3.563 1.00 94.00 66 TRP A N 1
ATOM 500 C CA . TRP A 1 66 ? -6.715 -10.816 2.484 1.00 94.00 66 TRP A CA 1
ATOM 501 C C . TRP A 1 66 ? -7.616 -9.987 1.576 1.00 94.00 66 TRP A C 1
ATOM 503 O O . TRP A 1 66 ? -8.615 -9.434 2.049 1.00 94.00 66 TRP A O 1
ATOM 513 N N . PHE A 1 67 ? -7.261 -9.900 0.296 1.00 91.69 67 PHE A N 1
ATOM 514 C CA . PHE A 1 67 ? -7.967 -9.070 -0.674 1.00 91.69 67 PHE A CA 1
ATOM 515 C C . PHE A 1 67 ? -8.832 -9.903 -1.624 1.00 91.69 67 PHE A C 1
ATOM 517 O O . PHE A 1 67 ? -8.581 -11.083 -1.862 1.00 91.69 67 PHE A O 1
ATOM 524 N N . ALA A 1 68 ? -9.892 -9.289 -2.146 1.00 90.06 68 ALA A N 1
ATOM 525 C CA . ALA A 1 68 ? -10.795 -9.910 -3.110 1.00 90.06 68 ALA A CA 1
ATOM 526 C C . ALA A 1 68 ? -10.124 -10.046 -4.483 1.00 90.06 68 ALA A C 1
ATOM 528 O O . ALA A 1 68 ? -10.359 -11.020 -5.195 1.00 90.06 68 ALA A O 1
ATOM 529 N N . GLU A 1 69 ? -9.277 -9.073 -4.807 1.00 87.25 69 GLU A N 1
ATOM 530 C CA . GLU A 1 69 ? -8.558 -8.920 -6.064 1.00 87.25 69 GLU A CA 1
ATOM 531 C C . GLU A 1 69 ? -7.375 -9.901 -6.181 1.00 87.25 69 GLU A C 1
ATOM 533 O O . GLU A 1 69 ? -7.011 -10.272 -7.288 1.00 87.25 69 GLU A O 1
ATOM 538 N N . ASP A 1 70 ? -6.821 -10.386 -5.064 1.00 88.31 70 ASP A N 1
ATOM 539 C CA . ASP A 1 70 ? -5.842 -11.483 -5.030 1.00 88.31 70 ASP A CA 1
ATOM 540 C C . ASP A 1 70 ? -6.193 -12.447 -3.889 1.00 88.31 70 ASP A C 1
ATOM 542 O O . ASP A 1 70 ? -5.875 -12.228 -2.716 1.00 88.31 70 ASP A O 1
ATOM 546 N N . ARG A 1 71 ? -6.903 -13.520 -4.254 1.00 90.19 71 ARG A N 1
ATOM 547 C CA . ARG A 1 71 ? -7.427 -14.510 -3.305 1.00 90.19 71 ARG A CA 1
ATOM 548 C C . ARG A 1 71 ? -6.380 -15.505 -2.834 1.00 90.19 71 ARG A C 1
ATOM 550 O O . ARG A 1 71 ? -6.570 -16.099 -1.771 1.00 90.19 71 ARG A O 1
ATOM 557 N N . GLU A 1 72 ? -5.336 -15.710 -3.626 1.00 89.19 72 GLU A N 1
ATOM 558 C CA . GLU A 1 72 ? -4.350 -16.769 -3.422 1.00 89.19 72 GLU A CA 1
ATOM 559 C C . GLU A 1 72 ? -3.270 -16.345 -2.433 1.00 89.19 72 GLU A C 1
ATOM 561 O O . GLU A 1 72 ? -2.706 -17.198 -1.744 1.00 89.19 72 GLU A O 1
ATOM 566 N N . ARG A 1 73 ? -3.008 -15.037 -2.328 1.00 89.75 73 ARG A N 1
ATOM 567 C CA . ARG A 1 73 ? -1.919 -14.505 -1.511 1.00 89.75 73 ARG A CA 1
ATOM 568 C C . ARG A 1 73 ? -2.361 -13.954 -0.163 1.00 89.75 73 ARG A C 1
ATOM 570 O O . ARG A 1 73 ? -3.458 -13.420 0.012 1.00 89.75 73 ARG A O 1
ATOM 577 N N . GLN A 1 74 ? -1.441 -14.047 0.791 1.00 92.19 74 GLN A N 1
ATOM 578 C CA . GLN A 1 74 ? -1.500 -1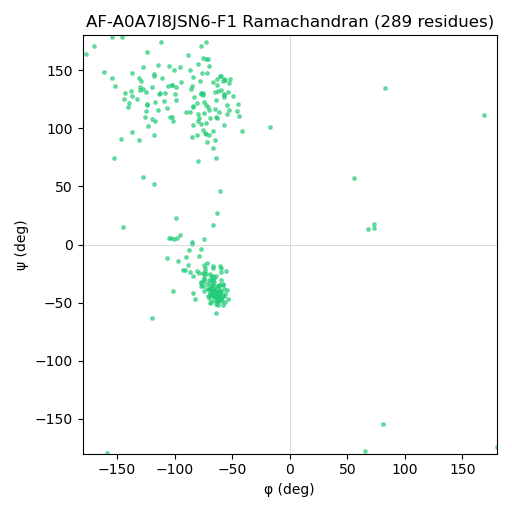3.350 2.074 1.00 92.19 74 GLN A CA 1
ATOM 579 C C . GLN A 1 74 ? -0.566 -12.137 2.080 1.00 92.19 74 GLN A C 1
ATOM 581 O O . GLN A 1 74 ? 0.591 -12.231 1.661 1.00 92.19 74 GLN A O 1
ATOM 586 N N . TYR A 1 75 ? -1.035 -11.012 2.624 1.00 93.69 75 TYR A N 1
ATOM 587 C CA . TYR A 1 75 ? -0.244 -9.784 2.713 1.00 93.69 75 TYR A CA 1
ATOM 588 C C . TYR A 1 75 ? 0.049 -9.413 4.161 1.00 93.69 75 TYR A C 1
ATOM 590 O O . TYR A 1 75 ? -0.851 -9.067 4.923 1.00 93.69 75 TYR A O 1
ATOM 598 N N . ILE A 1 76 ? 1.323 -9.425 4.538 1.00 94.56 76 ILE A N 1
ATOM 599 C CA . ILE A 1 76 ? 1.787 -8.939 5.836 1.00 94.56 76 ILE A CA 1
ATOM 600 C C . ILE A 1 76 ? 1.852 -7.417 5.774 1.00 94.56 76 ILE A C 1
ATOM 602 O O . ILE A 1 76 ? 2.729 -6.847 5.123 1.00 94.56 76 ILE A O 1
ATOM 606 N N . PHE A 1 77 ? 0.936 -6.764 6.477 1.00 95.81 77 PHE A N 1
ATOM 607 C CA . PHE A 1 77 ? 0.804 -5.316 6.514 1.00 95.81 77 PHE A CA 1
ATOM 608 C C . PHE A 1 77 ? 1.393 -4.729 7.793 1.00 95.81 77 PHE A C 1
ATOM 610 O O . PHE A 1 77 ? 1.198 -5.242 8.902 1.00 95.81 77 PHE A O 1
ATOM 617 N N . GLN A 1 78 ? 2.112 -3.622 7.633 1.00 94.62 78 GLN A N 1
ATOM 618 C CA . GLN A 1 78 ? 2.680 -2.838 8.716 1.00 94.62 78 GLN A CA 1
ATOM 619 C C . GLN A 1 78 ? 2.465 -1.354 8.445 1.00 94.62 78 GLN A C 1
ATOM 621 O O . GLN A 1 78 ? 2.861 -0.831 7.405 1.00 94.62 78 GLN A O 1
ATOM 626 N N . TRP A 1 79 ? 1.906 -0.671 9.434 1.00 95.12 79 TRP A N 1
ATOM 627 C CA . TRP A 1 79 ? 1.721 0.769 9.445 1.00 95.12 79 TRP A CA 1
ATOM 628 C C . TRP A 1 79 ? 2.306 1.341 10.738 1.00 95.12 79 TRP A C 1
ATOM 630 O O . TRP A 1 79 ? 2.083 0.806 11.827 1.00 95.12 79 TRP A O 1
ATOM 640 N N . SER A 1 80 ? 3.079 2.415 10.639 1.00 90.62 80 SER A N 1
ATOM 641 C CA . SER A 1 80 ? 3.645 3.143 11.778 1.00 90.62 80 SER A CA 1
ATOM 642 C C . SER A 1 80 ? 3.856 4.600 11.373 1.00 90.62 80 SER A C 1
ATOM 644 O O . SER A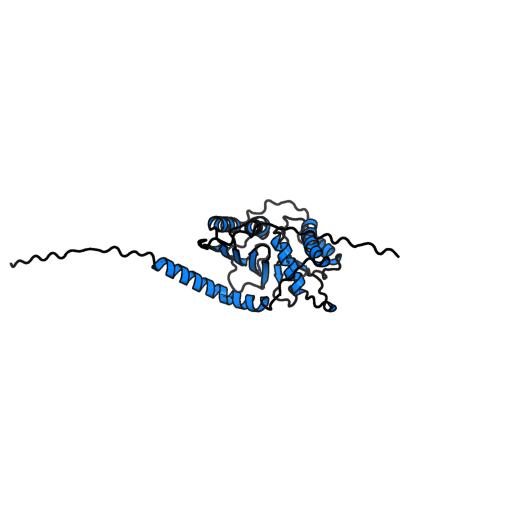 1 80 ? 4.982 5.036 11.107 1.00 90.62 80 SER A O 1
ATOM 646 N N . GLY A 1 81 ? 2.749 5.338 11.286 1.00 81.06 81 GLY A N 1
ATOM 647 C CA . GLY A 1 81 ? 2.707 6.676 10.710 1.00 81.06 81 GLY A CA 1
ATOM 648 C C . GLY A 1 81 ? 3.032 6.688 9.214 1.00 81.06 81 GLY A C 1
ATOM 649 O O . GLY A 1 81 ? 3.351 5.668 8.601 1.00 81.06 81 GLY A O 1
ATOM 650 N N . VAL A 1 82 ? 3.050 7.891 8.637 1.00 70.44 82 VAL A N 1
ATOM 651 C CA . VAL A 1 82 ? 3.335 8.120 7.204 1.00 70.44 82 VAL A CA 1
ATOM 652 C C . VAL A 1 82 ? 4.726 7.614 6.791 1.00 70.44 82 VAL A C 1
ATOM 654 O O . VAL A 1 82 ? 4.966 7.290 5.634 1.00 70.44 82 VAL A O 1
ATOM 657 N N . LYS A 1 83 ? 5.662 7.506 7.743 1.00 74.62 83 LYS A N 1
ATOM 658 C CA . LYS A 1 83 ? 7.038 7.070 7.468 1.00 74.62 83 LYS A CA 1
ATOM 659 C C . LYS A 1 83 ? 7.163 5.579 7.172 1.00 74.62 83 LYS A C 1
ATOM 661 O O . LYS A 1 83 ? 8.188 5.177 6.624 1.00 74.62 83 LYS A O 1
ATOM 666 N N . ARG A 1 84 ? 6.195 4.750 7.569 1.00 85.62 84 ARG A N 1
ATOM 667 C CA . ARG A 1 84 ? 6.298 3.299 7.415 1.00 85.62 84 ARG A CA 1
ATOM 668 C C . ARG A 1 84 ? 4.935 2.692 7.141 1.00 85.62 84 ARG A C 1
ATOM 670 O O . ARG A 1 84 ? 4.238 2.298 8.068 1.00 85.62 84 ARG A O 1
ATOM 677 N N . VAL A 1 85 ? 4.615 2.591 5.857 1.00 92.12 85 VAL A N 1
ATOM 678 C CA . VAL A 1 85 ? 3.447 1.875 5.347 1.00 92.12 85 VAL A CA 1
ATOM 679 C C . VAL A 1 85 ? 3.937 0.818 4.358 1.00 92.12 85 VAL A C 1
ATOM 681 O O . VAL A 1 85 ? 4.333 1.133 3.238 1.00 92.12 85 VAL A O 1
ATOM 684 N N . GLU A 1 86 ? 3.990 -0.433 4.801 1.00 93.31 86 GLU A N 1
ATOM 685 C CA . GLU A 1 86 ? 4.609 -1.550 4.078 1.00 93.31 86 GLU A CA 1
ATOM 686 C C . GLU A 1 86 ? 3.633 -2.728 4.005 1.00 93.31 86 GLU A C 1
ATOM 688 O O . GLU A 1 86 ? 2.945 -3.032 4.982 1.00 93.31 86 GLU A O 1
ATOM 693 N N . ALA A 1 87 ? 3.598 -3.411 2.863 1.00 93.88 87 ALA A N 1
ATOM 694 C CA . ALA A 1 87 ? 2.769 -4.590 2.656 1.00 93.88 87 ALA A CA 1
ATOM 695 C C . ALA A 1 87 ? 3.534 -5.629 1.842 1.00 93.88 87 ALA A C 1
ATOM 697 O O . ALA A 1 87 ? 3.937 -5.365 0.713 1.00 93.88 87 ALA A O 1
ATOM 698 N N . ILE A 1 88 ? 3.762 -6.802 2.424 1.00 92.62 88 ILE A N 1
ATOM 699 C CA . ILE A 1 88 ? 4.600 -7.841 1.825 1.00 92.62 88 ILE A CA 1
ATOM 700 C C . ILE A 1 88 ? 3.753 -9.076 1.541 1.00 92.62 88 ILE A C 1
ATOM 702 O O . ILE A 1 88 ? 3.162 -9.637 2.461 1.00 92.62 88 ILE A O 1
ATOM 706 N N . SER A 1 89 ? 3.713 -9.514 0.285 1.00 90.50 89 SER A N 1
ATOM 707 C CA . SER A 1 89 ? 3.147 -10.803 -0.109 1.00 90.50 89 SER A CA 1
ATOM 708 C C . SER A 1 89 ? 3.990 -11.921 0.508 1.00 90.50 89 SER A C 1
ATOM 710 O O . SER A 1 89 ? 5.166 -12.073 0.172 1.00 90.50 89 SER A O 1
ATOM 712 N N . SER A 1 90 ? 3.377 -12.713 1.384 1.00 85.38 90 SER A N 1
ATOM 713 C CA . SER A 1 90 ? 3.998 -13.850 2.075 1.00 85.38 90 SER A CA 1
ATOM 714 C C . SER A 1 90 ? 3.669 -15.196 1.409 1.00 85.38 90 SER A C 1
ATOM 716 O O . SER A 1 90 ? 3.734 -16.242 2.051 1.00 85.38 90 SER A O 1
ATOM 718 N N . GLY A 1 91 ? 3.304 -15.177 0.123 1.00 84.44 91 GLY A N 1
ATOM 719 C CA . GLY A 1 91 ? 2.971 -16.375 -0.648 1.00 84.44 91 GLY A CA 1
ATOM 720 C C . GLY A 1 91 ? 1.544 -16.869 -0.411 1.00 84.44 91 GLY A C 1
ATOM 721 O O . GLY A 1 91 ? 0.662 -16.078 -0.074 1.00 84.44 91 GLY A O 1
ATOM 722 N N . HIS A 1 92 ? 1.332 -18.168 -0.629 1.00 88.12 92 HIS A N 1
ATOM 723 C CA . HIS A 1 92 ? 0.022 -18.815 -0.539 1.00 88.12 92 HIS A CA 1
ATOM 724 C C . HIS A 1 92 ? -0.438 -19.014 0.908 1.00 88.12 92 HIS A C 1
ATOM 726 O O . HIS A 1 92 ? 0.362 -19.022 1.846 1.00 88.12 92 HIS A O 1
ATOM 732 N N . TRP A 1 93 ? -1.742 -19.208 1.080 1.00 90.38 93 TRP A N 1
ATOM 733 C CA . TRP A 1 93 ? -2.338 -19.559 2.363 1.00 90.38 93 TRP A CA 1
ATOM 734 C C . TRP A 1 93 ? -2.091 -21.028 2.726 1.00 90.38 93 TRP A C 1
ATOM 736 O O . TRP A 1 93 ? -2.399 -21.929 1.953 1.00 90.38 93 TRP A O 1
ATOM 746 N N . GLU A 1 94 ? -1.608 -21.274 3.942 1.00 89.00 94 GLU A N 1
ATOM 747 C CA . GLU A 1 94 ? -1.471 -22.627 4.515 1.00 89.00 94 GLU A CA 1
ATOM 748 C C . GLU A 1 94 ? -2.731 -23.075 5.280 1.00 89.00 94 GLU A C 1
ATOM 750 O O . GLU A 1 94 ? -2.864 -24.229 5.681 1.00 89.00 94 GLU A O 1
ATOM 755 N N . SER A 1 95 ? -3.664 -22.150 5.518 1.00 90.56 95 SER A N 1
ATOM 756 C CA . SER A 1 95 ? -4.902 -22.375 6.270 1.00 90.56 95 SER A CA 1
ATOM 757 C C . SER A 1 95 ? -6.046 -21.539 5.697 1.00 90.56 95 SER A C 1
ATOM 759 O O . SER A 1 95 ? -5.847 -20.783 4.749 1.00 90.56 95 SER A O 1
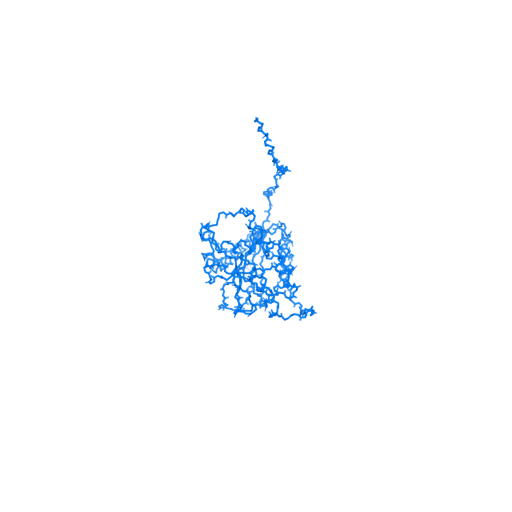ATOM 761 N N . ALA A 1 96 ? -7.248 -21.661 6.270 1.00 92.62 96 ALA A N 1
ATOM 762 C CA . ALA A 1 96 ? -8.396 -20.872 5.837 1.00 92.62 96 ALA A CA 1
ATOM 763 C C . ALA A 1 96 ? -8.066 -19.358 5.860 1.00 92.62 96 ALA A C 1
ATOM 765 O O . ALA A 1 96 ? -7.722 -18.825 6.929 1.00 92.62 96 ALA A O 1
ATOM 766 N N . PRO A 1 97 ? -8.148 -18.677 4.703 1.00 94.69 97 PRO A N 1
ATOM 767 C CA . PRO A 1 97 ? -7.707 -17.300 4.556 1.00 94.69 97 PRO A CA 1
ATOM 768 C C . PRO A 1 97 ? -8.569 -16.345 5.377 1.00 94.69 97 PRO A C 1
ATOM 770 O O . PRO A 1 97 ? -9.787 -16.499 5.466 1.00 94.69 97 PRO A O 1
ATOM 773 N N . LYS A 1 98 ? -7.923 -15.359 6.007 1.00 94.69 98 LYS A N 1
ATOM 774 C CA . LYS A 1 98 ? -8.605 -14.346 6.822 1.00 94.69 98 LYS A CA 1
ATOM 775 C C . LYS A 1 98 ? -7.749 -13.110 7.040 1.00 94.69 98 LYS A C 1
ATOM 777 O O . LYS A 1 98 ? -6.532 -13.203 7.208 1.00 94.69 98 LYS A O 1
ATOM 782 N N . SER A 1 99 ? -8.409 -11.966 7.156 1.00 95.62 99 SER A N 1
ATOM 783 C CA . SER A 1 99 ? -7.768 -10.719 7.562 1.00 95.62 99 SER A CA 1
ATOM 784 C C . SER A 1 99 ? -7.717 -10.618 9.085 1.00 95.62 99 SER A C 1
ATOM 786 O O . SER A 1 99 ? -8.709 -10.864 9.775 1.00 95.62 99 SER A O 1
ATOM 788 N N . ARG A 1 100 ? -6.560 -10.232 9.624 1.00 96.12 100 ARG A N 1
ATOM 789 C CA . ARG A 1 100 ? -6.366 -9.911 11.042 1.00 96.12 100 ARG A CA 1
ATOM 790 C C . ARG A 1 100 ? -5.464 -8.699 11.162 1.00 96.12 100 ARG A C 1
ATOM 792 O O . ARG A 1 100 ? -4.320 -8.762 10.726 1.00 96.12 100 ARG A O 1
ATOM 799 N N . LEU A 1 101 ? -5.933 -7.638 11.802 1.00 96.06 101 LEU A N 1
ATOM 800 C CA . LEU A 1 101 ? -5.148 -6.423 12.002 1.00 96.06 101 LEU A CA 1
ATOM 801 C C . LEU A 1 101 ? -5.246 -5.977 13.456 1.00 96.06 101 LEU A C 1
ATOM 803 O O . LEU A 1 101 ? -6.342 -5.786 13.972 1.00 96.06 101 LEU A O 1
ATOM 807 N N . VAL A 1 102 ? -4.103 -5.799 14.112 1.00 96.38 102 VAL A N 1
ATOM 808 C CA . VAL A 1 102 ? -4.030 -5.185 15.442 1.00 96.38 102 VAL A CA 1
ATOM 809 C C . VAL A 1 102 ? -3.627 -3.730 15.264 1.00 96.38 102 VAL A C 1
ATOM 811 O O . VAL A 1 102 ? -2.638 -3.444 14.587 1.00 96.38 102 VAL A O 1
ATOM 814 N N . MET A 1 103 ? -4.383 -2.826 15.879 1.00 95.94 103 MET A N 1
ATOM 815 C CA . MET A 1 103 ? -4.140 -1.387 15.861 1.00 95.94 103 MET A CA 1
ATOM 816 C C . MET A 1 103 ? -3.932 -0.892 17.286 1.00 95.94 103 MET A C 1
ATOM 818 O O . MET A 1 103 ? -4.661 -1.288 18.193 1.00 95.94 103 MET A O 1
ATOM 822 N N . ILE A 1 104 ? -2.925 -0.046 17.479 1.00 94.50 104 ILE A N 1
ATOM 823 C CA . ILE A 1 104 ? -2.548 0.532 18.769 1.00 94.50 104 ILE A CA 1
ATOM 824 C C . ILE A 1 104 ? -2.543 2.049 18.616 1.00 94.50 104 ILE A C 1
ATOM 826 O O . ILE A 1 104 ? -1.940 2.581 17.678 1.00 94.50 104 ILE A O 1
ATOM 830 N N . GLY A 1 105 ? -3.186 2.737 19.552 1.00 94.38 105 GLY A N 1
ATOM 831 C CA . GLY A 1 105 ? -3.336 4.184 19.529 1.00 94.38 105 GLY A CA 1
ATOM 832 C C . GLY A 1 105 ? -3.626 4.787 20.898 1.00 94.38 105 GLY A C 1
ATOM 833 O O . GLY A 1 105 ? -3.682 4.079 21.900 1.00 94.38 105 GLY A O 1
ATOM 834 N N . VAL A 1 106 ? -3.793 6.106 20.938 1.00 93.88 106 VAL A N 1
ATOM 835 C CA . VAL A 1 106 ? -4.130 6.873 22.154 1.00 93.88 106 VAL A CA 1
ATOM 836 C C . VAL A 1 106 ? -5.576 7.364 22.177 1.00 93.88 106 VAL A C 1
ATOM 838 O O . VAL A 1 106 ? -6.052 7.788 23.224 1.00 93.88 106 VAL A O 1
ATOM 841 N N . ASP A 1 107 ? -6.282 7.275 21.048 1.00 91.88 107 ASP A N 1
ATOM 842 C CA . ASP A 1 107 ? -7.701 7.614 20.938 1.00 91.88 107 ASP A CA 1
ATOM 843 C C . ASP A 1 107 ? -8.488 6.386 20.481 1.00 91.88 107 ASP A C 1
ATOM 845 O O . ASP A 1 107 ? -8.394 5.959 19.330 1.00 91.88 107 ASP A O 1
ATOM 849 N N . LYS A 1 108 ? -9.263 5.803 21.400 1.00 92.06 108 LYS A N 1
ATOM 850 C CA . LYS A 1 108 ? -10.087 4.628 21.109 1.00 92.06 108 LYS A CA 1
ATOM 851 C C . LYS A 1 108 ? -11.162 4.919 20.056 1.00 92.06 108 LYS A C 1
ATOM 853 O O . LYS A 1 108 ? -11.419 4.056 19.227 1.00 92.06 108 LYS A O 1
ATOM 858 N N . SER A 1 109 ? -11.737 6.119 20.047 1.00 92.56 109 SER A N 1
ATOM 859 C CA . SER A 1 109 ? -12.794 6.482 19.098 1.00 92.56 109 SER A CA 1
ATOM 860 C C . SER A 1 109 ? -12.247 6.557 17.671 1.00 92.56 109 SER A C 1
ATOM 862 O O . SER A 1 109 ? -12.899 6.092 16.740 1.00 92.56 109 SER A O 1
ATOM 864 N N . GLU A 1 110 ? -11.023 7.074 17.491 1.00 93.81 110 GLU A N 1
ATOM 865 C CA . GLU A 1 110 ? -10.345 7.033 16.186 1.00 93.81 110 GLU A CA 1
ATOM 866 C C . GLU A 1 110 ? -10.052 5.587 15.744 1.00 93.81 110 GLU A C 1
ATOM 868 O O . GLU A 1 110 ? -10.238 5.250 14.573 1.00 93.81 110 GLU A O 1
ATOM 873 N N . LEU A 1 111 ? -9.624 4.714 16.667 1.00 94.44 111 LEU A N 1
ATOM 874 C CA . LEU A 1 111 ? -9.389 3.296 16.366 1.00 94.44 111 LEU A CA 1
ATOM 875 C C . LEU A 1 111 ? -10.678 2.571 15.951 1.00 94.44 111 LEU A C 1
ATOM 877 O O . LEU A 1 111 ? -10.660 1.803 14.986 1.00 94.44 111 LEU A O 1
ATOM 881 N N . ASP A 1 112 ? -11.780 2.829 16.654 1.00 94.25 112 ASP A N 1
ATOM 882 C CA . ASP A 1 112 ? -13.093 2.253 16.360 1.00 94.25 112 ASP A CA 1
ATOM 883 C C . ASP A 1 112 ? -13.616 2.753 14.998 1.00 94.25 112 ASP A C 1
ATOM 885 O O . ASP A 1 112 ? -14.070 1.951 14.184 1.00 94.25 112 ASP A O 1
ATOM 889 N N . ALA A 1 113 ? -13.423 4.035 14.662 1.00 93.81 113 ALA A N 1
ATOM 890 C CA . ALA A 1 113 ? -13.758 4.562 13.336 1.00 93.81 113 ALA A CA 1
ATOM 891 C C . ALA A 1 113 ? -12.964 3.869 12.210 1.00 93.81 113 ALA A C 1
ATOM 893 O O . ALA A 1 113 ? -13.514 3.554 11.153 1.00 93.81 113 ALA A O 1
ATOM 894 N N . ILE A 1 114 ? -11.675 3.573 12.425 1.00 94.50 114 ILE A N 1
ATOM 895 C CA . ILE A 1 114 ? -10.883 2.807 11.451 1.00 94.50 114 ILE A CA 1
ATOM 896 C C . ILE A 1 114 ? -11.435 1.381 11.312 1.00 94.50 114 ILE A C 1
ATOM 898 O O . ILE A 1 114 ? -11.561 0.898 10.182 1.00 94.50 114 ILE A O 1
ATOM 902 N N . LEU A 1 115 ? -11.803 0.717 12.416 1.00 94.06 115 LEU A N 1
ATOM 903 C CA . LEU A 1 115 ? -12.434 -0.608 12.369 1.00 94.06 115 LEU A CA 1
ATOM 904 C C . LEU A 1 115 ? -13.718 -0.604 11.542 1.00 94.06 115 LEU A C 1
ATOM 906 O O . LEU A 1 115 ? -13.901 -1.495 10.714 1.00 94.06 115 LEU A O 1
ATOM 910 N N . GLU A 1 116 ? -14.570 0.402 11.721 1.00 92.31 116 GLU A N 1
ATOM 911 C CA . GLU A 1 116 ? -15.798 0.544 10.940 1.00 92.31 116 GLU A CA 1
ATOM 912 C C . GLU A 1 116 ? -15.499 0.658 9.445 1.00 92.31 116 GLU A C 1
ATOM 914 O O . GLU A 1 116 ? -16.175 0.020 8.642 1.00 92.31 116 GLU A O 1
ATOM 919 N N . THR A 1 117 ? -14.460 1.405 9.045 1.00 92.62 117 THR A N 1
ATOM 920 C CA . THR A 1 117 ? -14.069 1.467 7.624 1.00 92.62 117 THR A CA 1
ATOM 921 C C . THR A 1 117 ? -13.578 0.126 7.084 1.00 92.62 117 THR A C 1
ATOM 923 O O . THR A 1 117 ? -13.909 -0.207 5.951 1.00 92.62 117 THR A O 1
ATOM 926 N N . LEU A 1 118 ? -12.825 -0.642 7.880 1.00 91.25 118 LEU A N 1
ATOM 927 C CA . LEU A 1 118 ? -12.310 -1.963 7.498 1.00 91.25 118 LEU A CA 1
ATOM 928 C C . LEU A 1 118 ? -13.422 -3.017 7.416 1.00 91.25 118 LEU A C 1
ATOM 930 O O . LEU A 1 118 ? -13.326 -3.958 6.631 1.00 91.25 118 LEU A O 1
ATOM 934 N N . ALA A 1 119 ? -14.466 -2.869 8.233 1.00 89.19 119 ALA A N 1
ATOM 935 C CA . ALA A 1 119 ? -15.617 -3.764 8.268 1.00 89.19 119 ALA A CA 1
ATOM 936 C C . ALA A 1 119 ? -16.621 -3.509 7.133 1.00 89.19 119 ALA A C 1
ATOM 938 O O . ALA A 1 119 ? -17.531 -4.318 6.943 1.00 89.19 119 ALA A O 1
ATOM 939 N N . LYS A 1 120 ? -16.474 -2.416 6.371 1.00 84.62 120 LYS A N 1
ATOM 940 C CA . LYS A 1 120 ? -17.318 -2.167 5.200 1.00 84.62 120 LYS A CA 1
ATOM 941 C C . LYS A 1 120 ? -17.111 -3.293 4.195 1.00 84.62 120 LYS A C 1
ATOM 943 O O . LYS A 1 120 ? -16.031 -3.455 3.627 1.00 84.62 120 LYS A O 1
ATOM 948 N N . SER A 1 121 ? -18.170 -4.068 3.983 1.00 64.25 121 SER A N 1
ATOM 949 C CA . SER A 1 121 ? -18.227 -5.011 2.875 1.00 64.25 121 SER A CA 1
ATOM 950 C C . SER A 1 121 ? -18.074 -4.234 1.567 1.00 64.25 121 SER A C 1
ATOM 952 O O . SER A 1 121 ? -18.596 -3.118 1.473 1.00 64.25 121 SER A O 1
ATOM 954 N N . PRO A 1 122 ? -17.420 -4.797 0.538 1.00 62.66 122 PRO A N 1
ATOM 955 C CA . PRO A 1 122 ? -17.696 -4.347 -0.812 1.00 62.66 122 PRO A CA 1
ATOM 956 C C . PRO A 1 122 ? -19.205 -4.470 -1.034 1.00 62.66 122 PRO A C 1
ATOM 958 O O . PRO A 1 122 ? -19.744 -5.577 -1.046 1.00 62.66 122 PRO A O 1
ATOM 961 N N . ASP A 1 123 ? -19.899 -3.342 -1.176 1.00 46.94 123 ASP A N 1
ATOM 962 C CA . ASP A 1 123 ? -21.096 -3.354 -2.006 1.00 46.94 123 ASP A CA 1
ATOM 963 C C . ASP A 1 123 ? -20.648 -3.864 -3.383 1.00 46.94 123 ASP A C 1
ATOM 965 O O . ASP A 1 123 ? -19.532 -3.529 -3.811 1.00 46.94 123 ASP A O 1
ATOM 969 N N . PRO A 1 124 ? -21.451 -4.691 -4.082 1.00 43.53 124 PRO A N 1
ATOM 970 C CA . PRO A 1 124 ? -21.126 -5.061 -5.451 1.00 43.53 124 PRO A CA 1
ATOM 971 C C . PRO A 1 124 ? -20.821 -3.763 -6.200 1.00 43.53 124 PRO A C 1
ATOM 973 O O . PRO A 1 124 ? -21.609 -2.815 -6.079 1.00 43.53 124 PRO A O 1
ATOM 976 N N . PRO A 1 125 ? -19.669 -3.666 -6.890 1.00 46.59 125 PRO A N 1
ATOM 977 C CA . PRO A 1 125 ? -19.275 -2.422 -7.516 1.00 46.59 125 PRO A CA 1
ATOM 978 C C . PRO A 1 125 ? -20.440 -1.969 -8.390 1.00 46.59 125 PRO A C 1
ATOM 980 O O . PRO A 1 125 ? -20.823 -2.657 -9.338 1.00 46.59 125 PRO A O 1
ATOM 983 N N . LYS A 1 126 ? -21.043 -0.818 -8.056 1.00 42.88 126 LYS A N 1
ATOM 984 C CA . LYS A 1 126 ? -21.808 -0.060 -9.043 1.00 42.88 126 LYS A CA 1
ATOM 985 C C . LYS A 1 126 ? -20.794 0.186 -10.137 1.00 42.88 126 LYS A C 1
ATOM 987 O O . LYS A 1 126 ? -19.887 0.975 -9.903 1.00 42.88 126 LYS A O 1
ATOM 992 N N . HIS A 1 127 ? -20.887 -0.580 -11.224 1.00 39.59 127 HIS A N 1
ATOM 993 C CA . HIS A 1 127 ? -19.986 -0.533 -12.365 1.00 39.59 127 HIS A CA 1
ATOM 994 C C . HIS A 1 127 ? -19.682 0.936 -12.676 1.00 39.59 127 HIS A C 1
ATOM 996 O O . HIS A 1 127 ? -20.481 1.621 -13.311 1.00 39.59 127 HIS A O 1
ATOM 1002 N N . MET A 1 128 ? -18.545 1.443 -12.193 1.00 45.69 128 MET A N 1
ATOM 1003 C CA . MET A 1 128 ? -17.933 2.583 -12.836 1.00 45.69 128 MET A CA 1
ATOM 1004 C C . MET A 1 128 ? -17.461 1.994 -14.148 1.00 45.69 128 MET A C 1
ATOM 1006 O O . MET A 1 128 ? -16.618 1.099 -14.175 1.00 45.69 128 MET A O 1
ATOM 1010 N N . SER A 1 129 ? -18.140 2.392 -15.215 1.00 44.03 129 SER A N 1
ATOM 1011 C CA . SER A 1 129 ? -17.836 2.028 -16.587 1.00 44.03 129 SER A CA 1
ATOM 1012 C C . SER A 1 129 ? -16.471 2.605 -16.954 1.00 44.03 129 SER A C 1
ATOM 1014 O O . SER A 1 129 ? -16.375 3.618 -17.645 1.00 44.03 129 SER A O 1
ATOM 1016 N N . MET A 1 130 ? -15.400 2.006 -16.446 1.00 53.28 130 MET A N 1
ATOM 1017 C CA . MET A 1 130 ? -14.122 2.104 -17.119 1.00 53.28 130 MET A CA 1
ATOM 1018 C C . MET A 1 130 ? -14.237 1.212 -18.352 1.00 53.28 130 MET A C 1
ATOM 1020 O O . MET A 1 130 ? -14.522 0.023 -18.245 1.00 53.28 130 MET A O 1
ATOM 1024 N N . ASN A 1 131 ? -14.075 1.813 -19.529 1.00 61.88 131 ASN A N 1
ATOM 1025 C CA . ASN A 1 131 ? -14.133 1.117 -20.818 1.00 61.88 131 ASN A CA 1
ATOM 1026 C C . ASN A 1 131 ? -12.878 0.264 -21.090 1.00 61.88 131 ASN A C 1
ATOM 1028 O O . ASN A 1 131 ? -12.746 -0.271 -22.183 1.00 61.88 131 ASN A O 1
ATOM 1032 N N . ILE A 1 132 ? -11.963 0.180 -20.121 1.00 76.31 132 ILE A N 1
ATOM 1033 C CA . ILE A 1 132 ? -10.627 -0.400 -20.249 1.00 76.31 132 ILE A CA 1
ATOM 1034 C C . ILE A 1 132 ? -10.610 -1.725 -19.487 1.00 76.31 132 ILE A C 1
ATOM 1036 O O . ILE A 1 132 ? -11.039 -1.790 -18.330 1.00 76.31 132 ILE A O 1
ATOM 1040 N N . SER A 1 133 ? -10.132 -2.788 -20.132 1.00 86.06 133 SER A N 1
ATOM 1041 C CA . SER A 1 133 ? -9.966 -4.089 -19.476 1.00 86.06 133 SER A CA 1
ATOM 1042 C C . SER A 1 133 ? -8.803 -4.052 -18.473 1.00 86.06 133 SER A C 1
ATOM 1044 O O . SER A 1 133 ? -7.912 -3.212 -18.559 1.00 86.06 133 SER A O 1
ATOM 1046 N N . CYS A 1 134 ? -8.770 -4.977 -17.507 1.00 84.56 134 CYS A N 1
ATOM 1047 C CA . CYS A 1 134 ? -7.628 -5.082 -16.587 1.00 84.56 134 CYS A CA 1
ATOM 1048 C C . CYS A 1 134 ? -6.302 -5.310 -17.344 1.00 84.56 134 CYS A C 1
ATOM 1050 O O . CYS A 1 134 ? -5.266 -4.771 -16.964 1.00 84.56 134 CYS A O 1
ATOM 1052 N N . GLU A 1 135 ? -6.349 -6.059 -18.446 1.00 87.31 135 GLU A N 1
ATOM 1053 C CA . GLU A 1 135 ? -5.200 -6.311 -19.321 1.00 87.31 135 GLU A CA 1
ATOM 1054 C C . GLU A 1 135 ? -4.707 -5.013 -19.970 1.00 87.31 135 GLU A C 1
ATOM 1056 O O . GLU A 1 135 ? -3.543 -4.655 -19.813 1.00 87.31 135 GLU A O 1
ATOM 1061 N N . GLU A 1 136 ? -5.606 -4.247 -20.591 1.00 89.94 136 GLU A N 1
ATOM 1062 C CA . GLU A 1 136 ? -5.280 -2.963 -21.226 1.00 89.94 136 GLU A CA 1
ATOM 1063 C C . GLU A 1 136 ? -4.760 -1.938 -20.201 1.00 89.94 136 GLU A C 1
ATOM 1065 O O . GLU A 1 136 ? -3.820 -1.180 -20.472 1.00 89.94 136 GLU A O 1
ATOM 1070 N N . PHE A 1 137 ? -5.318 -1.949 -18.984 1.00 91.38 137 PHE A N 1
ATOM 1071 C CA . PHE A 1 137 ? -4.831 -1.141 -17.869 1.00 91.38 137 PHE A CA 1
ATOM 1072 C C . PHE A 1 137 ? -3.364 -1.466 -17.558 1.00 91.38 137 PHE A C 1
ATOM 1074 O O . PHE A 1 137 ? -2.514 -0.571 -17.471 1.00 91.38 137 PHE A O 1
ATOM 1081 N N . VAL A 1 138 ? -3.071 -2.755 -17.377 1.00 90.81 138 VAL A N 1
ATOM 1082 C CA . VAL A 1 138 ? -1.741 -3.237 -17.010 1.00 90.81 138 VAL A CA 1
ATOM 1083 C C . VAL A 1 138 ? -0.739 -2.981 -18.133 1.00 90.81 138 VAL A C 1
ATOM 1085 O O . VAL A 1 138 ? 0.360 -2.514 -17.848 1.00 90.81 138 VAL A O 1
ATOM 1088 N N . GLU A 1 139 ? -1.108 -3.212 -19.391 1.00 91.75 139 GLU A N 1
ATOM 1089 C CA . GLU A 1 139 ? -0.257 -2.944 -20.558 1.00 91.75 139 GLU A CA 1
ATOM 1090 C C . GLU A 1 139 ? 0.096 -1.458 -20.689 1.00 91.75 139 GLU A C 1
ATOM 1092 O O . GLU A 1 139 ? 1.255 -1.101 -20.936 1.00 91.75 139 GLU A O 1
ATOM 1097 N N . THR A 1 140 ? -0.880 -0.575 -20.458 1.00 93.81 140 THR A N 1
ATOM 1098 C CA . THR A 1 140 ? -0.663 0.878 -20.479 1.00 93.81 140 THR A CA 1
ATOM 1099 C C . THR A 1 140 ? 0.329 1.296 -19.396 1.00 93.81 140 THR A C 1
ATOM 1101 O O . THR A 1 140 ? 1.281 2.038 -19.665 1.00 93.81 140 THR A O 1
ATOM 1104 N N . LEU A 1 141 ? 0.141 0.803 -18.169 1.00 93.81 141 LEU A N 1
ATOM 1105 C CA . LEU A 1 141 ? 1.038 1.098 -17.053 1.00 93.81 141 LEU A CA 1
ATOM 1106 C C . LEU A 1 141 ? 2.438 0.500 -17.274 1.00 93.81 141 LEU A C 1
ATOM 1108 O O . LEU A 1 141 ? 3.439 1.173 -17.023 1.00 93.81 141 LEU A O 1
ATOM 1112 N N . ALA A 1 142 ? 2.514 -0.728 -17.795 1.00 94.19 142 ALA A N 1
ATOM 1113 C CA . ALA A 1 142 ? 3.760 -1.405 -18.136 1.00 94.19 142 ALA A CA 1
ATOM 1114 C C . ALA A 1 142 ? 4.569 -0.597 -19.155 1.00 94.19 142 ALA A C 1
ATOM 1116 O O . ALA A 1 142 ? 5.736 -0.304 -18.917 1.00 94.19 142 ALA A O 1
ATOM 1117 N N . THR A 1 143 ? 3.919 -0.142 -20.229 1.00 96.06 143 THR A N 1
ATOM 1118 C CA . THR A 1 143 ? 4.544 0.680 -21.275 1.00 96.06 143 THR A CA 1
ATOM 1119 C C . THR A 1 143 ? 5.170 1.952 -20.700 1.00 96.06 143 THR A C 1
ATOM 1121 O O . THR A 1 143 ? 6.290 2.318 -21.061 1.00 96.06 143 THR A O 1
ATOM 1124 N N . LYS A 1 144 ? 4.478 2.623 -19.769 1.00 96.81 144 LYS A N 1
ATOM 1125 C CA . LYS A 1 144 ? 4.992 3.834 -19.104 1.00 96.81 144 LYS A CA 1
ATOM 1126 C C . LYS A 1 144 ? 6.198 3.537 -18.216 1.00 96.81 144 LYS A C 1
ATOM 1128 O O . LYS A 1 144 ? 7.177 4.280 -18.255 1.00 96.81 144 LYS A O 1
ATOM 1133 N N . LEU A 1 145 ? 6.148 2.441 -17.460 1.00 95.44 145 LEU A N 1
ATOM 1134 C CA . LEU A 1 145 ? 7.262 1.994 -16.624 1.00 95.44 145 LEU A CA 1
ATOM 1135 C C . LEU A 1 145 ? 8.491 1.627 -17.460 1.00 95.44 145 LEU A C 1
ATOM 1137 O O . LEU A 1 145 ? 9.587 2.074 -17.130 1.00 95.44 145 LEU A O 1
ATOM 1141 N N . SER A 1 146 ? 8.319 0.898 -18.565 1.00 95.50 146 SER A N 1
ATOM 1142 C CA . SER A 1 146 ? 9.415 0.535 -19.474 1.00 95.50 146 SER A CA 1
ATOM 1143 C C . SER A 1 146 ? 10.026 1.752 -20.177 1.00 95.50 146 SER A C 1
ATOM 1145 O O . SER A 1 146 ? 11.232 1.788 -20.432 1.00 95.50 146 SER A O 1
ATOM 1147 N N . ALA A 1 147 ? 9.222 2.785 -20.459 1.00 96.62 147 ALA A N 1
ATOM 1148 C CA . ALA A 1 147 ? 9.708 4.041 -21.031 1.00 96.62 147 ALA A CA 1
ATOM 1149 C C . ALA A 1 147 ? 10.585 4.848 -20.050 1.00 96.62 147 ALA A C 1
ATOM 1151 O O . ALA A 1 147 ? 11.469 5.602 -20.477 1.00 96.62 147 ALA A O 1
ATOM 1152 N N . ASP A 1 148 ? 10.383 4.689 -18.739 1.00 95.44 148 ASP A N 1
ATOM 1153 C CA . ASP A 1 148 ? 11.183 5.356 -17.718 1.00 95.44 148 ASP A CA 1
ATOM 1154 C C . ASP A 1 148 ? 12.447 4.555 -17.379 1.00 95.44 148 ASP A C 1
ATOM 1156 O O . ASP A 1 148 ? 12.436 3.485 -16.770 1.00 95.44 148 ASP A O 1
ATOM 1160 N N . ARG A 1 149 ? 13.603 5.135 -17.715 1.00 94.06 149 ARG A N 1
ATOM 1161 C CA . ARG A 1 149 ? 14.914 4.486 -17.566 1.00 94.06 149 ARG A CA 1
ATOM 1162 C C . ARG A 1 149 ? 15.249 4.079 -16.129 1.00 94.06 149 ARG A C 1
ATOM 1164 O O . ARG A 1 149 ? 16.127 3.228 -15.961 1.00 94.06 149 ARG A O 1
ATOM 1171 N N . ARG A 1 150 ? 14.599 4.668 -15.117 1.00 93.06 150 ARG A N 1
ATOM 1172 C CA . ARG A 1 150 ? 14.811 4.358 -13.693 1.00 93.06 150 ARG A CA 1
ATOM 1173 C C . ARG A 1 150 ? 14.230 3.007 -13.297 1.00 93.06 150 ARG A C 1
ATOM 1175 O O . ARG A 1 150 ? 14.713 2.423 -12.330 1.00 93.06 150 ARG A O 1
ATOM 1182 N N . PHE A 1 151 ? 13.229 2.513 -14.014 1.00 94.50 151 PHE A N 1
ATOM 1183 C CA . PHE A 1 151 ? 12.551 1.263 -13.696 1.00 94.50 151 PHE A CA 1
ATOM 1184 C C . PHE A 1 151 ? 13.136 0.095 -14.489 1.00 94.50 151 PHE A C 1
ATOM 1186 O O . PHE A 1 151 ? 13.739 0.266 -15.553 1.00 94.50 151 PHE A O 1
ATOM 1193 N N . LYS A 1 152 ? 13.033 -1.102 -13.915 1.00 93.12 152 LYS A N 1
ATOM 1194 C CA . LYS A 1 152 ? 13.240 -2.371 -14.614 1.00 93.12 152 LYS A CA 1
ATOM 1195 C C . LYS A 1 152 ? 12.062 -2.651 -15.535 1.00 93.12 152 LYS A C 1
ATOM 1197 O O . LYS A 1 152 ? 10.971 -2.139 -15.302 1.00 93.12 152 LYS A O 1
ATOM 1202 N N . GLU A 1 153 ? 12.297 -3.516 -16.518 1.00 92.00 153 GLU A N 1
ATOM 1203 C CA . GLU A 1 153 ? 11.207 -4.061 -17.317 1.00 92.00 153 GLU A CA 1
ATOM 1204 C C . GLU A 1 153 ? 10.204 -4.751 -16.380 1.00 92.00 153 GLU A C 1
ATOM 1206 O O . GLU A 1 153 ? 10.619 -5.558 -15.535 1.00 92.00 153 GLU A O 1
ATOM 1211 N N . PRO A 1 154 ? 8.916 -4.399 -16.457 1.00 92.88 154 PRO A N 1
ATOM 1212 C CA . PRO A 1 154 ? 7.906 -5.017 -15.628 1.00 92.88 154 PRO A CA 1
ATOM 1213 C C . PRO A 1 154 ? 7.639 -6.469 -16.041 1.00 92.88 154 PRO A C 1
ATOM 1215 O O . PRO A 1 154 ? 7.821 -6.861 -17.191 1.00 92.88 154 PRO A O 1
ATOM 1218 N N . CYS A 1 155 ? 7.174 -7.274 -15.087 1.00 89.81 155 CYS A N 1
ATOM 1219 C CA . CYS A 1 155 ? 6.806 -8.671 -15.291 1.00 89.81 155 CYS A CA 1
ATOM 1220 C C . CYS A 1 155 ? 5.280 -8.834 -15.203 1.00 89.81 155 CYS A C 1
ATOM 1222 O O . CYS A 1 155 ? 4.664 -8.482 -14.193 1.00 89.81 155 CYS A O 1
ATOM 1224 N N . LEU A 1 156 ? 4.692 -9.383 -16.274 1.00 86.50 156 LEU A N 1
ATOM 1225 C CA . LEU A 1 156 ? 3.243 -9.544 -16.467 1.00 86.50 156 LEU A CA 1
ATOM 1226 C C . LEU A 1 156 ? 2.739 -10.979 -16.227 1.00 86.50 156 LEU A C 1
ATOM 1228 O O . LEU A 1 156 ? 1.571 -11.270 -16.453 1.00 86.50 156 LEU A O 1
ATOM 1232 N N . GLU A 1 157 ? 3.599 -11.892 -15.771 1.00 77.38 157 GLU A N 1
ATOM 1233 C CA . GLU A 1 157 ? 3.310 -13.336 -15.747 1.00 77.38 157 GLU A CA 1
ATOM 1234 C C . GLU A 1 157 ? 2.190 -13.757 -14.779 1.00 77.38 157 GLU A C 1
ATOM 1236 O O . GLU A 1 157 ? 1.672 -14.866 -14.891 1.00 77.38 157 GLU A O 1
ATOM 1241 N N . LYS A 1 158 ? 1.832 -12.917 -13.798 1.00 73.06 158 LYS A N 1
ATOM 1242 C CA . LYS A 1 158 ? 0.951 -13.297 -12.679 1.00 73.06 158 LYS A CA 1
ATOM 1243 C C . LYS A 1 158 ? -0.231 -12.351 -12.503 1.00 73.06 158 LYS A C 1
ATOM 1245 O O . LYS A 1 158 ? -0.411 -11.791 -11.425 1.00 73.06 158 LYS A O 1
ATOM 1250 N N . MET A 1 159 ? -1.049 -12.192 -13.542 1.00 74.81 159 MET A N 1
ATOM 1251 C CA . MET A 1 159 ? -2.311 -11.455 -13.429 1.00 74.81 159 MET A CA 1
ATOM 1252 C C . MET A 1 159 ? -3.185 -11.989 -12.279 1.00 74.81 159 MET A C 1
ATOM 1254 O O . MET A 1 159 ? -3.251 -13.202 -12.084 1.00 74.81 159 MET A O 1
ATOM 1258 N N . PRO A 1 160 ? -3.844 -11.104 -11.505 1.00 73.94 160 PRO A N 1
ATOM 1259 C CA . PRO A 1 160 ? -3.936 -9.650 -11.695 1.00 73.94 160 PRO A CA 1
ATOM 1260 C C . PRO A 1 160 ? -2.765 -8.849 -11.096 1.00 73.94 160 PRO A C 1
ATOM 1262 O O . PRO A 1 160 ? -2.765 -7.626 -11.165 1.00 73.94 160 PRO A O 1
ATOM 1265 N N . VAL A 1 161 ? -1.760 -9.496 -10.504 1.00 84.31 161 VAL A N 1
ATOM 1266 C CA . VAL A 1 161 ? -0.611 -8.814 -9.898 1.00 84.31 161 VAL A CA 1
ATOM 1267 C C . VAL A 1 161 ? 0.410 -8.425 -10.964 1.00 84.31 161 VAL A C 1
ATOM 1269 O O . VAL A 1 161 ? 0.996 -9.259 -11.653 1.00 84.31 161 VAL A O 1
ATOM 1272 N N . PHE A 1 162 ? 0.685 -7.133 -11.041 1.00 87.75 162 PHE A N 1
ATOM 1273 C CA . PHE A 1 162 ? 1.700 -6.561 -11.909 1.00 87.75 162 PHE A CA 1
ATOM 1274 C C . PHE A 1 162 ? 2.988 -6.304 -11.121 1.00 87.75 162 PHE A C 1
ATOM 1276 O O . PHE A 1 162 ? 2.956 -5.597 -10.112 1.00 87.75 162 PHE A O 1
ATOM 1283 N N . ALA A 1 163 ? 4.123 -6.856 -11.558 1.00 92.06 163 ALA A N 1
ATOM 1284 C CA . ALA A 1 163 ? 5.393 -6.742 -10.842 1.00 92.06 163 ALA A CA 1
ATOM 1285 C C . ALA A 1 163 ? 6.367 -5.768 -11.525 1.00 92.06 163 ALA A C 1
ATOM 1287 O O . ALA A 1 163 ? 6.559 -5.813 -12.737 1.00 92.06 163 ALA A O 1
ATOM 1288 N N . PHE A 1 164 ? 7.028 -4.910 -10.747 1.00 94.56 164 PHE A N 1
ATOM 1289 C CA . PHE A 1 164 ? 7.995 -3.924 -11.240 1.00 94.56 164 PHE A CA 1
ATOM 1290 C C . PHE A 1 164 ? 9.010 -3.538 -10.154 1.00 94.56 164 PHE A C 1
ATOM 1292 O O . PHE A 1 164 ? 8.963 -4.004 -9.016 1.00 94.56 164 PHE A O 1
ATOM 1299 N N . GLY A 1 165 ? 9.967 -2.676 -10.487 1.00 94.00 165 GLY A N 1
ATOM 1300 C CA . GLY A 1 165 ? 10.904 -2.149 -9.498 1.00 94.00 165 GLY A CA 1
ATOM 1301 C C . GLY A 1 165 ? 11.865 -1.126 -10.082 1.00 94.00 165 GLY A C 1
ATOM 1302 O O . GLY A 1 165 ? 12.025 -1.024 -11.297 1.00 94.00 165 GLY A O 1
ATOM 1303 N N . LEU A 1 166 ? 12.515 -0.369 -9.207 1.00 93.25 166 LEU A N 1
ATOM 1304 C CA . LEU A 1 166 ? 13.584 0.554 -9.568 1.00 93.25 166 LEU A CA 1
ATOM 1305 C C . LEU A 1 166 ? 14.887 -0.206 -9.841 1.00 93.25 166 LEU A C 1
ATOM 1307 O O . LEU A 1 166 ? 15.190 -1.220 -9.208 1.00 93.25 166 LEU A O 1
ATOM 1311 N N . LYS A 1 167 ? 15.690 0.319 -10.767 1.00 92.12 167 LYS A N 1
ATOM 1312 C CA . LYS A 1 167 ? 17.058 -0.139 -11.016 1.00 92.12 167 LYS A CA 1
ATOM 1313 C C . LYS A 1 167 ? 17.976 0.372 -9.911 1.00 92.12 167 LYS A C 1
ATOM 1315 O O . LYS A 1 167 ? 18.024 1.569 -9.620 1.00 92.12 167 LYS A O 1
ATOM 1320 N N . GLY A 1 168 ? 18.732 -0.542 -9.316 1.00 87.12 168 GLY A N 1
ATOM 1321 C CA . GLY A 1 168 ? 19.765 -0.210 -8.345 1.00 87.12 168 GLY A CA 1
ATOM 1322 C C . GLY A 1 168 ? 20.976 0.424 -9.016 1.00 87.12 168 GLY A C 1
ATOM 1323 O O . GLY A 1 168 ? 21.099 0.473 -10.240 1.00 87.12 168 GLY A O 1
ATOM 1324 N N . SER A 1 169 ? 21.922 0.875 -8.200 1.00 85.94 169 SER A N 1
ATOM 1325 C CA . SER A 1 169 ? 23.228 1.310 -8.687 1.00 85.94 169 SER A CA 1
ATOM 1326 C C . SER A 1 169 ? 24.309 0.637 -7.848 1.00 85.94 169 SER A C 1
ATOM 1328 O O . SER A 1 169 ? 24.716 1.192 -6.823 1.00 85.94 169 SER A O 1
ATOM 1330 N N . PRO A 1 170 ? 24.787 -0.555 -8.262 1.00 79.06 170 PRO A N 1
ATOM 1331 C CA . PRO A 1 170 ? 25.825 -1.283 -7.536 1.00 79.06 170 PRO A CA 1
ATOM 1332 C C . PRO A 1 170 ? 27.081 -0.436 -7.307 1.00 79.06 170 PRO A C 1
ATOM 1334 O O . PRO A 1 170 ? 27.633 -0.436 -6.212 1.00 79.06 170 PRO A O 1
ATOM 1337 N N . LEU A 1 171 ? 27.466 0.371 -8.303 1.00 78.94 171 LEU A N 1
ATOM 1338 C CA . LEU A 1 171 ? 28.616 1.280 -8.229 1.00 78.94 171 LEU A CA 1
ATOM 1339 C C . LEU A 1 171 ? 28.457 2.381 -7.171 1.00 78.94 171 LEU A C 1
ATOM 1341 O O . LEU A 1 171 ? 29.449 2.871 -6.644 1.00 78.94 171 LEU A O 1
ATOM 1345 N N . ARG A 1 172 ? 27.218 2.767 -6.850 1.00 84.69 172 ARG A N 1
ATOM 1346 C CA . ARG A 1 172 ? 26.906 3.738 -5.790 1.00 84.69 172 ARG A CA 1
ATOM 1347 C C . ARG A 1 172 ? 26.516 3.061 -4.471 1.00 84.69 172 ARG A C 1
ATOM 1349 O O . ARG A 1 172 ? 26.092 3.745 -3.547 1.00 84.69 172 ARG A O 1
ATOM 1356 N N . GLY A 1 173 ? 26.612 1.730 -4.385 1.00 85.81 173 GLY A N 1
ATOM 1357 C CA . GLY A 1 173 ? 26.207 0.952 -3.211 1.00 85.81 173 GLY A CA 1
ATOM 1358 C C . GLY A 1 173 ? 24.697 0.939 -2.947 1.00 85.81 173 GLY A C 1
ATOM 1359 O O . GLY A 1 173 ? 24.270 0.527 -1.870 1.00 85.81 173 GLY A O 1
ATOM 1360 N N . VAL A 1 174 ? 23.882 1.379 -3.908 1.00 86.56 174 VAL A N 1
ATOM 1361 C CA . VAL A 1 174 ? 22.428 1.477 -3.752 1.00 86.56 174 VAL A CA 1
ATOM 1362 C C . VAL A 1 174 ? 21.778 0.175 -4.199 1.00 86.56 174 VAL A C 1
ATOM 1364 O O . VAL A 1 174 ? 21.795 -0.162 -5.388 1.00 86.56 174 VAL A O 1
ATOM 1367 N N . LYS A 1 175 ? 21.176 -0.539 -3.243 1.00 89.19 175 LYS A N 1
ATOM 1368 C CA . LYS A 1 175 ? 20.462 -1.796 -3.495 1.00 89.19 175 LYS A CA 1
ATOM 1369 C C . LYS A 1 175 ? 19.028 -1.545 -3.950 1.00 89.19 175 LYS A C 1
ATOM 1371 O O . LYS A 1 175 ? 18.346 -0.666 -3.431 1.00 89.19 175 LYS A O 1
ATOM 1376 N N . GLU A 1 176 ? 18.547 -2.386 -4.853 1.00 89.69 176 GLU A N 1
ATOM 1377 C CA . GLU A 1 176 ? 17.176 -2.337 -5.381 1.00 89.69 176 GLU A CA 1
ATOM 1378 C C . GLU A 1 176 ? 16.130 -2.511 -4.292 1.00 89.69 176 GLU A C 1
ATOM 1380 O O . GLU A 1 176 ? 15.190 -1.729 -4.211 1.00 89.69 176 GLU A O 1
ATOM 1385 N N . SER A 1 177 ? 16.357 -3.453 -3.378 1.00 88.69 177 SER A N 1
ATOM 1386 C CA . SER A 1 177 ? 15.469 -3.681 -2.240 1.00 88.69 177 SER A CA 1
ATOM 1387 C C . SER A 1 177 ? 15.292 -2.446 -1.357 1.00 88.69 177 SER A C 1
ATOM 1389 O O . SER A 1 177 ? 14.201 -2.200 -0.840 1.00 88.69 177 SER A O 1
ATOM 1391 N N . GLN A 1 178 ? 16.340 -1.627 -1.216 1.00 88.81 178 GLN A N 1
ATOM 1392 C CA . GLN A 1 178 ? 16.252 -0.362 -0.491 1.00 88.81 178 GLN A CA 1
ATOM 1393 C C . GLN A 1 178 ? 15.412 0.648 -1.267 1.00 88.81 178 GLN A C 1
ATOM 1395 O O . GLN A 1 178 ? 14.526 1.252 -0.671 1.00 88.81 178 GLN A O 1
ATOM 1400 N N . LEU A 1 179 ? 15.642 0.797 -2.575 1.00 90.88 179 LEU A N 1
ATOM 1401 C CA . LEU A 1 179 ? 14.880 1.712 -3.430 1.00 90.88 179 LEU A CA 1
ATOM 1402 C C . LEU A 1 179 ? 13.400 1.354 -3.487 1.00 90.88 179 LEU A C 1
ATOM 1404 O O . LEU A 1 179 ? 12.553 2.212 -3.261 1.00 90.88 179 LEU A O 1
ATOM 1408 N N . ASN A 1 180 ? 13.096 0.084 -3.727 1.00 93.12 180 ASN A N 1
ATOM 1409 C CA . ASN A 1 180 ? 11.735 -0.421 -3.822 1.00 93.12 180 ASN A CA 1
ATOM 1410 C C . ASN A 1 180 ? 11.000 -0.263 -2.490 1.00 93.12 180 ASN A C 1
ATOM 1412 O O . ASN A 1 180 ? 9.913 0.310 -2.448 1.00 93.12 180 ASN A O 1
ATOM 1416 N N . GLY A 1 181 ? 11.618 -0.672 -1.376 1.00 91.12 181 GLY A N 1
ATOM 1417 C CA . GLY A 1 181 ? 11.026 -0.481 -0.051 1.00 91.12 181 GLY A CA 1
ATOM 1418 C C . GLY A 1 181 ? 10.804 0.995 0.288 1.00 91.12 181 GLY A C 1
ATOM 1419 O O . GLY A 1 181 ? 9.817 1.354 0.931 1.00 91.12 181 GLY A O 1
ATOM 1420 N N . ALA A 1 182 ? 11.698 1.873 -0.162 1.00 90.62 182 ALA A N 1
ATOM 1421 C CA . ALA A 1 182 ? 11.549 3.305 0.013 1.00 90.62 182 ALA A CA 1
ATOM 1422 C C . ALA A 1 182 ? 10.377 3.848 -0.833 1.00 90.62 182 ALA A C 1
ATOM 1424 O O . ALA A 1 182 ? 9.491 4.497 -0.272 1.00 90.62 182 ALA A O 1
ATOM 1425 N N . LEU A 1 183 ? 10.316 3.511 -2.127 1.00 93.44 183 LEU A N 1
ATOM 1426 C CA . LEU A 1 183 ? 9.232 3.889 -3.041 1.00 93.44 183 LEU A CA 1
ATOM 1427 C C . LEU A 1 183 ? 7.864 3.439 -2.514 1.00 93.44 183 LEU A C 1
ATOM 1429 O O . LEU A 1 183 ? 6.964 4.267 -2.389 1.00 93.44 183 LEU A O 1
ATOM 1433 N N . MET A 1 184 ? 7.737 2.170 -2.112 1.00 93.88 184 MET A N 1
ATOM 1434 C CA . MET A 1 184 ? 6.512 1.621 -1.523 1.00 93.88 184 MET A CA 1
ATOM 1435 C C . MET A 1 184 ? 6.029 2.451 -0.332 1.00 93.88 184 MET A C 1
ATOM 1437 O O . MET A 1 184 ? 4.857 2.805 -0.271 1.00 93.88 184 MET A O 1
ATOM 1441 N N . ARG A 1 185 ? 6.923 2.813 0.598 1.00 91.69 185 ARG A N 1
ATOM 1442 C CA . ARG A 1 185 ? 6.540 3.605 1.777 1.00 91.69 185 ARG A CA 1
ATOM 1443 C C . ARG A 1 185 ? 6.055 5.003 1.427 1.00 91.69 185 ARG A C 1
ATOM 1445 O O . ARG A 1 185 ? 5.104 5.459 2.051 1.00 91.69 185 ARG A O 1
ATOM 1452 N N . LEU A 1 186 ? 6.691 5.684 0.471 1.00 91.75 186 LEU A N 1
ATOM 1453 C CA . LEU A 1 186 ? 6.229 7.011 0.054 1.00 91.75 186 LEU A CA 1
ATOM 1454 C C . LEU A 1 186 ? 4.861 6.937 -0.610 1.00 91.75 186 LEU A C 1
ATOM 1456 O O . LEU A 1 186 ? 3.968 7.700 -0.251 1.00 91.75 186 LEU A O 1
ATOM 1460 N N . VAL A 1 187 ? 4.704 6.006 -1.546 1.00 93.19 187 VAL A N 1
ATOM 1461 C CA . VAL A 1 187 ? 3.458 5.821 -2.286 1.00 93.19 187 VAL A CA 1
ATOM 1462 C C . VAL A 1 187 ? 2.319 5.445 -1.332 1.00 93.19 187 VAL A C 1
ATOM 1464 O O . VAL A 1 187 ? 1.309 6.146 -1.259 1.00 93.19 187 VAL A O 1
ATOM 1467 N N . ASN A 1 188 ? 2.518 4.419 -0.502 1.00 93.75 188 ASN A N 1
ATOM 1468 C CA . ASN A 1 188 ? 1.511 3.973 0.461 1.00 93.75 188 ASN A CA 1
ATOM 1469 C C . ASN A 1 188 ? 1.252 5.013 1.565 1.00 93.75 188 ASN A C 1
ATOM 1471 O O . ASN A 1 188 ? 0.139 5.115 2.080 1.00 93.75 188 ASN A O 1
ATOM 1475 N N . GLY A 1 189 ? 2.266 5.805 1.928 1.00 90.38 189 GLY A N 1
ATOM 1476 C CA . GLY A 1 189 ? 2.149 6.900 2.890 1.00 90.38 189 GLY A CA 1
ATOM 1477 C C . GLY A 1 189 ? 1.277 8.056 2.392 1.00 90.38 189 GLY A C 1
ATOM 1478 O O . GLY A 1 189 ? 0.648 8.727 3.207 1.00 90.38 189 GLY A O 1
ATOM 1479 N N . ARG A 1 190 ? 1.184 8.266 1.071 1.00 88.88 190 ARG A N 1
ATOM 1480 C CA . ARG A 1 190 ? 0.203 9.193 0.473 1.00 88.88 190 ARG A CA 1
ATOM 1481 C C . ARG A 1 190 ? -1.210 8.613 0.490 1.00 88.88 190 ARG A C 1
ATOM 1483 O O . ARG A 1 190 ? -2.169 9.362 0.639 1.00 88.88 190 ARG A O 1
ATOM 1490 N N . GLY A 1 191 ? -1.334 7.288 0.385 1.00 87.44 191 GLY A N 1
ATOM 1491 C CA . GLY A 1 191 ? -2.610 6.573 0.462 1.00 87.44 191 GLY A CA 1
ATOM 1492 C C . GLY A 1 191 ? -3.499 6.729 -0.774 1.00 87.44 191 GLY A C 1
ATOM 1493 O O . GLY A 1 191 ? -4.694 6.478 -0.677 1.00 87.44 191 GLY A O 1
ATOM 1494 N N . ILE A 1 192 ? -2.936 7.160 -1.909 1.00 88.62 192 ILE A N 1
ATOM 1495 C CA . ILE A 1 192 ? -3.661 7.288 -3.186 1.00 88.62 192 ILE A CA 1
ATOM 1496 C C . ILE A 1 192 ? -3.717 5.930 -3.891 1.00 88.62 192 ILE A C 1
ATOM 1498 O O . ILE A 1 192 ? -4.782 5.480 -4.299 1.00 88.62 192 ILE A O 1
ATOM 1502 N N . ILE A 1 193 ? -2.576 5.243 -3.956 1.00 92.62 193 ILE A N 1
ATOM 1503 C CA . ILE A 1 193 ? -2.475 3.851 -4.397 1.00 92.62 193 ILE A CA 1
ATOM 1504 C C . ILE A 1 193 ? -1.804 3.011 -3.309 1.00 92.62 193 ILE A C 1
ATOM 1506 O O . ILE A 1 193 ? -1.190 3.543 -2.379 1.00 92.62 193 ILE A O 1
ATOM 1510 N N . PHE A 1 194 ? -1.907 1.690 -3.435 1.00 93.38 194 PHE A N 1
ATOM 1511 C CA . PHE A 1 194 ? -1.277 0.745 -2.519 1.00 93.38 194 PHE A CA 1
ATOM 1512 C C . PHE A 1 194 ? -0.396 -0.240 -3.279 1.00 93.38 194 PHE A C 1
ATOM 1514 O O . PHE A 1 194 ? -0.883 -1.043 -4.072 1.00 93.38 194 PHE A O 1
ATOM 1521 N N . LEU A 1 195 ? 0.903 -0.155 -3.019 1.00 94.94 195 LEU A N 1
ATOM 1522 C CA . LEU A 1 195 ? 1.926 -1.068 -3.495 1.00 94.94 195 LEU A CA 1
ATOM 1523 C C . LEU A 1 195 ? 2.187 -2.147 -2.449 1.00 94.94 195 LEU A C 1
ATOM 1525 O O . LEU A 1 195 ? 2.284 -1.869 -1.247 1.00 94.94 195 LEU A O 1
ATOM 1529 N N . THR A 1 196 ? 2.369 -3.367 -2.932 1.00 93.94 196 THR A N 1
ATOM 1530 C CA . THR A 1 196 ? 2.877 -4.490 -2.149 1.00 93.94 196 THR A CA 1
ATOM 1531 C C . THR A 1 196 ? 4.262 -4.881 -2.659 1.00 93.94 196 THR A C 1
ATOM 1533 O O . THR A 1 196 ? 4.749 -4.333 -3.648 1.00 93.94 196 THR A O 1
ATOM 1536 N N . ALA A 1 197 ? 4.938 -5.806 -1.989 1.00 92.44 197 ALA A N 1
ATOM 1537 C CA . ALA A 1 197 ? 6.188 -6.375 -2.483 1.00 92.44 197 ALA A CA 1
ATOM 1538 C C . ALA A 1 197 ? 6.224 -7.890 -2.285 1.00 92.44 197 ALA A C 1
ATOM 1540 O O . ALA A 1 197 ? 5.681 -8.396 -1.304 1.00 92.44 197 ALA A O 1
ATOM 1541 N N . ASP A 1 198 ? 6.884 -8.611 -3.189 1.00 88.00 198 ASP A N 1
ATOM 1542 C CA . ASP A 1 198 ? 7.051 -10.060 -3.070 1.00 88.00 198 ASP A CA 1
ATOM 1543 C C . ASP A 1 198 ? 8.249 -10.413 -2.172 1.00 88.00 198 ASP A C 1
ATOM 1545 O O . ASP A 1 198 ? 9.396 -10.076 -2.494 1.00 88.00 198 ASP A O 1
ATOM 1549 N N . ALA A 1 199 ? 7.993 -11.130 -1.070 1.00 70.56 199 ALA A N 1
ATOM 1550 C CA . ALA A 1 199 ? 9.035 -11.629 -0.169 1.00 70.56 199 ALA A CA 1
ATOM 1551 C C . ALA A 1 199 ? 9.934 -12.700 -0.804 1.00 70.56 199 ALA A C 1
ATOM 1553 O O . ALA A 1 199 ? 11.037 -12.930 -0.308 1.00 70.56 199 ALA A O 1
ATOM 1554 N N . CYS A 1 200 ? 9.486 -13.371 -1.872 1.00 60.22 200 CYS A N 1
ATOM 1555 C CA . CYS A 1 200 ? 10.243 -14.465 -2.486 1.00 60.22 200 CYS A CA 1
ATOM 1556 C C . CYS A 1 200 ? 11.487 -13.988 -3.250 1.00 60.22 200 CYS A C 1
ATOM 1558 O O . CYS A 1 200 ? 12.372 -14.791 -3.540 1.00 60.22 200 CYS A O 1
ATOM 1560 N N . SER A 1 201 ? 11.579 -12.694 -3.563 1.00 60.88 201 SER A N 1
ATOM 1561 C CA . SER A 1 201 ? 12.724 -12.118 -4.268 1.00 60.88 201 SER A CA 1
ATOM 1562 C C . SER A 1 201 ? 13.698 -11.456 -3.289 1.00 60.88 201 SER A C 1
ATOM 1564 O O . SER A 1 201 ? 13.294 -10.689 -2.415 1.00 60.88 201 SER A O 1
ATOM 1566 N N . GLN A 1 202 ? 15.005 -11.692 -3.456 1.00 59.78 202 GLN A N 1
ATOM 1567 C CA . GLN A 1 202 ? 16.038 -10.980 -2.682 1.00 59.78 202 GLN A CA 1
ATOM 1568 C C . GLN A 1 202 ? 16.000 -9.454 -2.917 1.00 59.78 202 GLN A C 1
ATOM 1570 O O . GLN A 1 202 ? 16.489 -8.678 -2.090 1.00 59.78 202 GLN A O 1
ATOM 1575 N N . ASP A 1 203 ? 15.362 -9.031 -4.011 1.00 67.50 203 ASP A N 1
ATOM 1576 C CA . ASP A 1 203 ? 15.366 -7.660 -4.516 1.00 67.50 203 ASP A CA 1
ATOM 1577 C C . ASP A 1 203 ? 14.103 -6.854 -4.179 1.00 67.50 203 ASP A C 1
ATOM 1579 O O . ASP A 1 203 ? 14.008 -5.689 -4.569 1.00 67.50 203 ASP A O 1
ATOM 1583 N N . TYR A 1 204 ? 13.169 -7.411 -3.391 1.00 79.19 204 TYR A N 1
ATOM 1584 C CA . TYR A 1 204 ? 11.967 -6.690 -2.947 1.00 79.19 204 TYR A CA 1
ATOM 1585 C C . TYR A 1 204 ? 11.176 -6.147 -4.152 1.00 79.19 204 TYR A C 1
ATOM 1587 O O . TYR A 1 204 ? 10.990 -4.940 -4.309 1.00 79.19 204 TYR A O 1
ATOM 1595 N N . VAL A 1 205 ? 10.785 -7.040 -5.062 1.00 90.50 205 VAL A N 1
ATOM 1596 C CA . VAL A 1 205 ? 10.053 -6.668 -6.280 1.00 90.50 205 VAL A CA 1
ATOM 1597 C C . VAL A 1 205 ? 8.698 -6.081 -5.895 1.00 90.50 205 VAL A C 1
ATOM 1599 O O . VAL A 1 205 ? 7.926 -6.720 -5.175 1.00 90.50 205 VAL A O 1
ATOM 1602 N N . LEU A 1 206 ? 8.429 -4.859 -6.357 1.00 94.38 206 LEU A N 1
ATOM 1603 C CA . LEU A 1 206 ? 7.163 -4.182 -6.121 1.00 94.38 206 LEU A CA 1
ATOM 1604 C C . LEU A 1 206 ? 6.065 -4.835 -6.935 1.00 94.38 206 LEU A C 1
ATOM 1606 O O . LEU A 1 206 ? 6.279 -5.331 -8.037 1.00 94.38 206 LEU A O 1
ATOM 1610 N N . GLN A 1 207 ? 4.879 -4.804 -6.367 1.00 93.56 207 GLN A N 1
ATOM 1611 C CA . GLN A 1 207 ? 3.673 -5.355 -6.926 1.00 93.5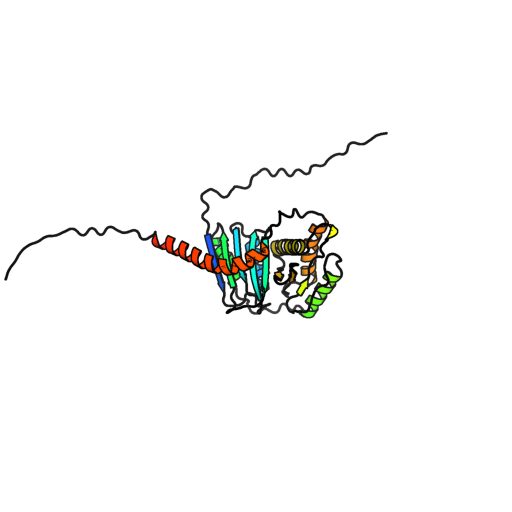6 207 GLN A CA 1
ATOM 1612 C C . GLN A 1 207 ? 2.595 -4.283 -6.851 1.00 93.56 207 GLN A C 1
ATOM 1614 O O . GLN A 1 207 ? 2.413 -3.630 -5.820 1.00 93.56 207 GLN A O 1
ATOM 1619 N N . TYR A 1 208 ? 1.887 -4.103 -7.954 1.00 93.31 208 TYR A N 1
ATOM 1620 C CA . TYR A 1 208 ? 0.660 -3.333 -8.001 1.00 93.31 208 TYR A CA 1
ATOM 1621 C C . TYR A 1 208 ? -0.484 -4.291 -8.304 1.00 93.31 208 TYR A C 1
ATOM 1623 O O . TYR A 1 208 ? -0.402 -5.099 -9.229 1.00 93.31 208 TYR A O 1
ATOM 1631 N N . LEU A 1 209 ? -1.531 -4.208 -7.491 1.00 89.75 209 LEU A N 1
ATOM 1632 C CA . LEU A 1 209 ? -2.770 -4.935 -7.704 1.00 89.75 209 LEU A CA 1
ATOM 1633 C C . LEU A 1 209 ? -3.791 -3.918 -8.241 1.00 89.75 209 LEU A C 1
ATOM 1635 O O . LEU A 1 209 ? -4.155 -2.999 -7.499 1.00 89.75 209 LEU A O 1
ATOM 1639 N N . PRO A 1 210 ? -4.187 -4.007 -9.526 1.00 85.00 210 PRO A N 1
ATOM 1640 C CA . PRO A 1 210 ? -5.056 -3.031 -10.156 1.00 85.00 210 PRO A CA 1
ATOM 1641 C C . PRO A 1 210 ? -6.374 -2.865 -9.417 1.00 85.00 210 PRO A C 1
ATOM 1643 O O . PRO A 1 210 ? -7.099 -3.818 -9.138 1.00 85.00 210 PRO A O 1
ATOM 1646 N N . CYS A 1 211 ? -6.681 -1.607 -9.134 1.00 77.50 211 CYS A N 1
ATOM 1647 C CA . CYS A 1 211 ? -7.958 -1.167 -8.620 1.00 77.50 211 CYS A CA 1
ATOM 1648 C C . CYS A 1 211 ? -8.551 -0.247 -9.687 1.00 77.50 211 CYS A C 1
ATOM 1650 O O . CYS A 1 211 ? -8.089 0.881 -9.849 1.00 77.50 211 CYS A O 1
ATOM 1652 N N . LEU A 1 212 ? -9.567 -0.721 -10.418 1.00 73.88 212 LEU A N 1
ATOM 1653 C CA . LEU A 1 212 ? -10.202 -0.007 -11.543 1.00 73.88 212 LEU A CA 1
ATOM 1654 C C . LEU A 1 212 ? -10.974 1.265 -11.123 1.00 73.88 212 LEU A C 1
ATOM 1656 O O . LEU A 1 212 ? -11.821 1.757 -11.861 1.00 73.88 212 LEU A O 1
ATOM 1660 N N . ALA A 1 213 ? -10.731 1.780 -9.916 1.00 79.50 213 ALA A N 1
ATOM 1661 C CA . ALA A 1 213 ? -11.218 3.079 -9.468 1.00 79.50 213 ALA A CA 1
ATOM 1662 C C . ALA A 1 213 ? -10.350 4.239 -9.986 1.00 79.50 213 ALA A C 1
ATOM 1664 O O . ALA A 1 213 ? -10.839 5.362 -10.065 1.00 79.50 213 ALA A O 1
ATOM 1665 N N . LEU A 1 214 ? -9.086 3.971 -10.329 1.00 84.19 214 LEU A N 1
ATOM 1666 C CA . LEU A 1 214 ? -8.145 4.938 -10.899 1.00 84.19 214 LEU A CA 1
ATOM 1667 C C . LEU A 1 214 ? -7.802 4.534 -12.329 1.00 84.19 214 LEU A C 1
ATOM 1669 O O . LEU A 1 214 ? -7.883 3.354 -12.670 1.00 84.19 214 LEU A O 1
ATOM 1673 N N . ASN A 1 215 ? -7.410 5.500 -13.157 1.00 90.38 215 ASN A N 1
ATOM 1674 C CA . ASN A 1 215 ? -6.904 5.210 -14.501 1.00 90.38 215 ASN A CA 1
ATOM 1675 C C . ASN A 1 215 ? -5.371 4.972 -14.487 1.00 90.38 215 ASN A C 1
ATOM 1677 O O . ASN A 1 215 ? -4.697 5.334 -13.517 1.00 90.38 215 ASN A O 1
ATOM 1681 N N . PRO A 1 216 ? -4.787 4.361 -15.538 1.00 92.75 216 PRO A N 1
ATOM 1682 C CA . PRO A 1 216 ? -3.351 4.067 -15.574 1.00 92.75 216 PRO A CA 1
ATOM 1683 C C . PRO A 1 216 ? -2.450 5.305 -15.468 1.00 92.75 216 PRO A C 1
ATOM 1685 O O . PRO A 1 216 ? -1.339 5.200 -14.947 1.00 92.75 216 PRO A O 1
ATOM 1688 N N . ASP A 1 217 ? -2.902 6.462 -15.963 1.00 94.19 217 ASP A N 1
ATOM 1689 C CA . ASP A 1 217 ? -2.136 7.712 -15.922 1.00 94.19 217 ASP A CA 1
ATOM 1690 C C . ASP A 1 217 ? -1.998 8.231 -14.488 1.00 94.19 217 ASP A C 1
ATOM 1692 O O . ASP A 1 217 ? -0.894 8.564 -14.066 1.00 94.19 217 ASP A O 1
ATOM 1696 N N . GLU A 1 218 ? -3.081 8.208 -13.710 1.00 93.62 218 GLU A N 1
ATOM 1697 C CA . GLU A 1 218 ? -3.083 8.607 -12.296 1.00 93.62 218 GLU A CA 1
ATOM 1698 C C . GLU A 1 218 ? -2.161 7.718 -11.455 1.00 93.62 218 GLU A C 1
ATOM 1700 O O . GLU A 1 218 ? -1.373 8.205 -10.640 1.00 93.62 218 GLU A O 1
ATOM 1705 N N . VAL A 1 219 ? -2.218 6.401 -11.680 1.00 94.25 219 VAL A N 1
ATOM 1706 C CA . VAL A 1 219 ? -1.341 5.444 -10.992 1.00 94.25 219 VAL A CA 1
ATOM 1707 C C . VAL A 1 219 ? 0.119 5.684 -11.365 1.00 94.25 219 VAL A C 1
ATOM 1709 O O . VAL A 1 219 ? 0.993 5.693 -10.492 1.00 94.25 219 VAL A O 1
ATOM 1712 N N . TRP A 1 220 ? 0.392 5.903 -12.653 1.00 96.06 220 TRP A N 1
ATOM 1713 C CA . TRP A 1 220 ? 1.732 6.219 -13.125 1.00 96.06 220 TRP A CA 1
ATOM 1714 C C . TRP A 1 220 ? 2.260 7.521 -12.526 1.00 96.06 220 TRP A C 1
ATOM 1716 O O . TRP A 1 220 ? 3.399 7.547 -12.061 1.00 96.06 220 TRP A O 1
ATOM 1726 N N . ASP A 1 221 ? 1.457 8.582 -12.498 1.00 95.69 221 ASP A N 1
ATOM 1727 C CA . ASP A 1 221 ? 1.870 9.874 -11.958 1.00 95.69 221 ASP A CA 1
ATOM 1728 C C . ASP A 1 221 ? 2.236 9.780 -10.477 1.00 95.69 221 ASP A C 1
ATOM 1730 O O . ASP A 1 221 ? 3.264 10.327 -10.069 1.00 95.69 221 ASP A O 1
ATOM 1734 N N . GLU A 1 222 ? 1.490 9.011 -9.681 1.00 94.56 222 GLU A N 1
ATOM 1735 C CA . GLU A 1 222 ? 1.857 8.775 -8.283 1.00 94.56 222 GLU A CA 1
ATOM 1736 C C . GLU A 1 222 ? 3.193 8.043 -8.132 1.00 94.56 222 GLU A C 1
ATOM 1738 O O . GLU A 1 222 ? 4.054 8.464 -7.348 1.00 94.56 222 GLU A O 1
ATOM 1743 N N . ILE A 1 223 ? 3.405 6.980 -8.913 1.00 95.69 223 ILE A N 1
ATOM 1744 C CA . ILE A 1 223 ? 4.664 6.223 -8.907 1.00 95.69 223 ILE A CA 1
ATOM 1745 C C . ILE A 1 223 ? 5.826 7.118 -9.359 1.00 95.69 223 ILE A C 1
ATOM 1747 O O . ILE A 1 223 ? 6.874 7.163 -8.705 1.00 95.69 223 ILE A O 1
ATOM 1751 N N . ARG A 1 224 ? 5.639 7.862 -10.452 1.00 95.50 224 ARG A N 1
ATOM 1752 C CA . ARG A 1 224 ? 6.641 8.739 -11.060 1.00 95.50 224 ARG A CA 1
ATOM 1753 C C . ARG A 1 224 ? 7.040 9.865 -10.114 1.00 95.50 224 ARG A C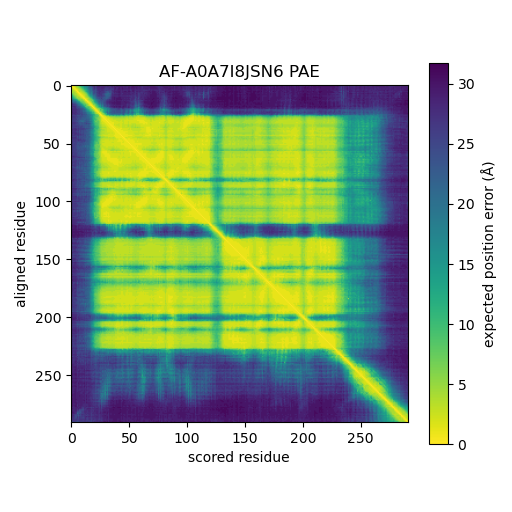 1
ATOM 1755 O O . ARG A 1 224 ? 8.237 10.045 -9.881 1.00 95.50 224 ARG A O 1
ATOM 1762 N N . MET A 1 225 ? 6.068 10.573 -9.534 1.00 92.25 225 MET A N 1
ATOM 1763 C CA . MET A 1 225 ? 6.317 11.655 -8.576 1.00 92.25 225 MET A CA 1
ATOM 1764 C C . MET A 1 225 ? 7.039 11.148 -7.323 1.00 92.25 225 MET A C 1
ATOM 1766 O O . MET A 1 225 ? 7.949 11.808 -6.819 1.00 92.25 225 MET A O 1
ATOM 1770 N N . ALA A 1 226 ? 6.665 9.974 -6.803 1.00 91.81 226 ALA A N 1
ATOM 1771 C CA . ALA A 1 226 ? 7.357 9.385 -5.657 1.00 91.81 226 ALA A CA 1
ATOM 1772 C C . ALA A 1 226 ? 8.799 8.964 -6.005 1.00 91.81 226 ALA A C 1
ATOM 1774 O O . ALA A 1 226 ? 9.708 9.129 -5.189 1.00 91.81 226 ALA A O 1
ATOM 1775 N N . ALA A 1 227 ? 9.034 8.478 -7.227 1.00 90.81 227 ALA A N 1
ATOM 1776 C CA . ALA A 1 227 ? 10.366 8.127 -7.715 1.00 90.81 227 ALA A CA 1
ATOM 1777 C C . ALA A 1 227 ? 11.239 9.354 -8.059 1.00 90.81 227 ALA A C 1
ATOM 1779 O O . ALA A 1 227 ? 12.466 9.256 -8.047 1.00 90.81 227 ALA A O 1
ATOM 1780 N N . GLU A 1 228 ? 10.658 10.513 -8.386 1.00 85.56 228 GLU A N 1
ATOM 1781 C CA . GLU A 1 228 ? 11.400 11.752 -8.695 1.00 85.56 228 GLU A CA 1
ATOM 1782 C C . GLU A 1 228 ? 12.112 12.332 -7.473 1.00 85.56 228 GLU A C 1
ATOM 1784 O O . GLU A 1 228 ? 13.281 12.703 -7.583 1.00 85.56 228 GLU A O 1
ATOM 1789 N N . GLY A 1 229 ? 11.488 12.280 -6.290 1.00 69.62 229 GLY A N 1
ATOM 1790 C CA . GLY A 1 229 ? 12.138 12.703 -5.043 1.00 69.62 229 GLY A CA 1
ATOM 1791 C C . GLY A 1 229 ? 13.467 11.977 -4.778 1.00 69.62 229 GLY A C 1
ATOM 1792 O O . GLY A 1 229 ? 14.332 12.484 -4.068 1.00 69.62 229 GLY A O 1
ATOM 1793 N N . TYR A 1 230 ? 13.669 10.791 -5.376 1.00 63.06 230 TYR A N 1
ATOM 1794 C CA . TYR A 1 230 ? 14.925 10.036 -5.286 1.00 63.06 230 TYR A CA 1
ATOM 1795 C C . TYR A 1 230 ? 16.044 10.634 -6.135 1.00 63.06 230 TYR A C 1
ATOM 1797 O O . TYR A 1 230 ? 17.185 10.714 -5.678 1.00 63.06 230 TYR A O 1
ATOM 1805 N N . ALA A 1 231 ? 15.729 11.107 -7.341 1.00 57.47 231 ALA A N 1
ATOM 1806 C CA . ALA A 1 231 ? 16.720 11.699 -8.235 1.00 57.47 231 ALA A CA 1
ATOM 1807 C C . ALA A 1 231 ? 17.308 13.006 -7.672 1.00 57.47 231 ALA A C 1
ATOM 1809 O O . ALA A 1 231 ? 18.475 13.304 -7.920 1.00 57.47 231 ALA A O 1
ATOM 1810 N N . CYS A 1 232 ? 16.531 13.741 -6.869 1.00 55.59 232 CYS A N 1
ATOM 1811 C CA . CYS A 1 232 ? 16.946 14.999 -6.242 1.00 55.59 232 CYS A CA 1
ATOM 1812 C C . CYS A 1 232 ? 17.708 14.830 -4.913 1.00 55.59 232 CYS A C 1
ATOM 1814 O O . CYS A 1 232 ? 18.102 15.826 -4.315 1.00 55.59 232 CYS A O 1
ATOM 1816 N N . GLY A 1 233 ? 17.943 13.597 -4.442 1.00 53.53 233 GLY A N 1
ATOM 1817 C CA . GLY A 1 233 ? 18.702 13.351 -3.208 1.00 53.53 233 GLY A CA 1
ATOM 1818 C C . GLY A 1 233 ? 17.957 13.694 -1.911 1.00 53.53 233 GLY A C 1
ATOM 1819 O O . GLY A 1 233 ? 18.572 13.73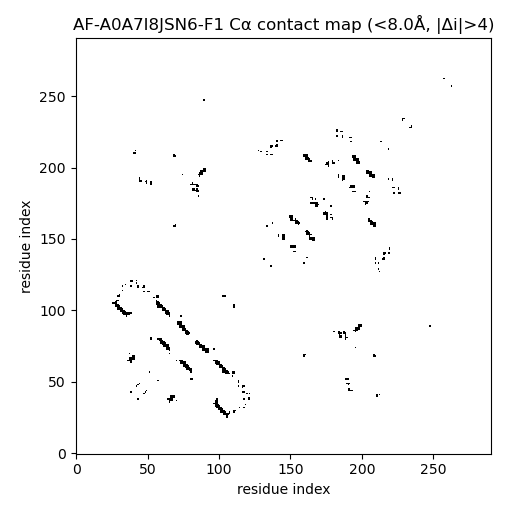3 -0.850 1.00 53.53 233 GLY A O 1
ATOM 1820 N N . GLU A 1 234 ? 16.638 13.900 -1.959 1.00 48.06 234 GLU A N 1
ATOM 1821 C CA . GLU A 1 234 ? 15.833 14.299 -0.790 1.00 48.06 234 GLU A CA 1
ATOM 1822 C C . GLU A 1 234 ? 15.541 13.147 0.191 1.00 48.06 234 GLU A C 1
ATOM 1824 O O . GLU A 1 234 ? 14.978 13.352 1.270 1.00 48.06 234 GLU A O 1
ATOM 1829 N N . TRP A 1 235 ? 15.955 11.920 -0.132 1.00 56.16 235 TRP A N 1
ATOM 1830 C CA . TRP A 1 235 ? 15.792 10.780 0.764 1.00 56.16 235 TRP A CA 1
ATOM 1831 C C . TRP A 1 235 ? 16.899 10.800 1.807 1.00 56.16 235 TRP A C 1
ATOM 1833 O O . TRP A 1 235 ? 17.969 10.220 1.625 1.00 56.16 235 TRP A O 1
ATOM 1843 N N . SER A 1 236 ? 16.611 11.397 2.958 1.00 45.38 236 SER A N 1
ATOM 1844 C CA . SER A 1 236 ? 17.309 11.028 4.188 1.00 45.38 236 SER A CA 1
ATOM 1845 C C . SER A 1 236 ? 16.907 9.593 4.545 1.00 45.38 236 SER A C 1
ATOM 1847 O O . SER A 1 236 ? 15.965 9.361 5.296 1.00 45.38 236 SER A O 1
ATOM 1849 N N . LEU A 1 237 ? 17.570 8.605 3.933 1.00 43.78 237 LEU A N 1
ATOM 1850 C CA . LEU A 1 237 ? 17.378 7.187 4.232 1.00 43.78 237 LEU A CA 1
ATOM 1851 C C . LEU A 1 237 ? 17.792 6.951 5.697 1.00 43.78 237 LEU A C 1
ATOM 1853 O O . LEU A 1 237 ? 18.985 7.026 5.998 1.00 43.78 237 LEU A O 1
ATOM 1857 N N . PRO A 1 238 ? 16.862 6.682 6.635 1.00 38.59 238 PRO A N 1
ATOM 1858 C CA . PRO A 1 238 ? 17.260 6.298 7.983 1.00 38.59 238 PRO A CA 1
ATOM 1859 C C . PRO A 1 238 ? 18.026 4.973 7.905 1.00 38.59 238 PRO A C 1
ATOM 1861 O O . PRO A 1 238 ? 17.681 4.113 7.100 1.00 38.59 238 PRO A O 1
ATOM 1864 N N . HIS A 1 239 ? 19.070 4.806 8.722 1.00 37.62 239 HIS A N 1
ATOM 1865 C CA . HIS A 1 239 ? 19.901 3.599 8.756 1.00 37.62 239 HIS A CA 1
ATOM 1866 C C . HIS A 1 239 ? 19.061 2.307 8.712 1.00 37.62 239 HIS A C 1
ATOM 1868 O O . HIS A 1 239 ? 18.357 1.957 9.659 1.00 37.62 239 HIS A O 1
ATOM 1874 N N . PHE A 1 240 ? 19.147 1.594 7.586 1.00 40.16 240 PHE A N 1
ATOM 1875 C CA . PHE A 1 240 ? 18.417 0.356 7.326 1.00 40.16 240 PHE A CA 1
ATOM 1876 C C . PHE A 1 240 ? 19.160 -0.841 7.924 1.00 40.16 240 PHE A C 1
ATOM 1878 O O . PHE A 1 240 ? 20.152 -1.313 7.369 1.00 40.16 240 PHE A O 1
ATOM 1885 N N . GLY A 1 241 ? 18.677 -1.346 9.060 1.00 32.69 241 GLY A N 1
ATOM 1886 C CA . GLY A 1 241 ? 19.117 -2.626 9.616 1.00 32.69 241 GLY A CA 1
ATOM 1887 C C . GLY A 1 241 ? 18.453 -3.826 8.924 1.00 32.69 241 GLY A C 1
ATOM 1888 O O . GLY A 1 241 ? 17.356 -3.712 8.382 1.00 32.69 241 GLY A O 1
ATOM 1889 N N . LYS A 1 242 ? 19.126 -4.979 8.982 1.00 36.38 242 LYS A N 1
ATOM 1890 C CA . LYS A 1 242 ? 18.806 -6.309 8.417 1.00 36.38 242 LYS A CA 1
ATOM 1891 C C . LYS A 1 242 ? 17.493 -6.959 8.924 1.00 36.38 242 LYS A C 1
ATOM 1893 O O . LYS A 1 242 ? 17.485 -8.131 9.283 1.00 36.38 242 LYS A O 1
ATOM 1898 N N . TRP A 1 243 ? 16.385 -6.230 8.992 1.00 37.50 243 TRP A N 1
ATOM 1899 C CA . TRP A 1 243 ? 15.226 -6.652 9.786 1.00 37.50 243 TRP A CA 1
ATOM 1900 C C . TRP A 1 243 ? 14.119 -7.375 9.009 1.00 37.50 243 TRP A C 1
ATOM 1902 O O . TRP A 1 243 ? 13.261 -7.982 9.630 1.00 37.50 243 TRP A O 1
ATOM 1912 N N . THR A 1 244 ? 14.087 -7.359 7.678 1.00 44.69 244 THR A N 1
ATOM 1913 C CA . THR A 1 244 ? 12.879 -7.768 6.933 1.00 44.69 244 THR A CA 1
ATOM 1914 C C . THR A 1 244 ? 12.643 -9.277 6.834 1.00 44.69 244 THR A C 1
ATOM 1916 O O . THR A 1 244 ? 11.489 -9.688 6.885 1.00 44.69 244 THR A O 1
ATOM 1919 N N . ILE A 1 245 ? 13.687 -10.114 6.785 1.00 36.72 245 ILE A N 1
ATOM 1920 C CA . ILE A 1 245 ? 13.520 -11.580 6.676 1.00 36.72 245 ILE A CA 1
ATOM 1921 C C . ILE A 1 245 ? 13.289 -12.225 8.052 1.00 36.72 245 ILE A C 1
ATOM 1923 O O . ILE A 1 245 ? 12.379 -13.039 8.195 1.00 36.72 245 ILE A O 1
ATOM 1927 N N . SER A 1 246 ? 14.024 -11.806 9.092 1.00 36.53 246 SER A N 1
ATOM 1928 C CA . SER A 1 246 ? 13.769 -12.274 10.466 1.00 36.53 246 SER A CA 1
ATOM 1929 C C . SER A 1 246 ? 12.374 -11.883 10.948 1.00 36.53 246 SER A C 1
ATOM 1931 O O . SER A 1 246 ? 11.725 -12.685 11.601 1.00 36.53 246 SER A O 1
ATOM 1933 N N . ILE A 1 247 ? 11.861 -10.716 10.542 1.00 41.47 247 ILE A N 1
ATOM 1934 C CA . ILE A 1 247 ? 10.528 -10.256 10.930 1.00 41.47 247 ILE A CA 1
ATOM 1935 C C . ILE A 1 247 ? 9.405 -11.092 10.308 1.00 41.47 247 ILE A C 1
ATOM 1937 O O . ILE A 1 247 ? 8.385 -11.205 10.956 1.00 41.47 247 ILE A O 1
ATOM 1941 N N . VAL A 1 248 ? 9.515 -11.692 9.119 1.00 39.09 248 VAL A N 1
ATOM 1942 C CA . VAL A 1 248 ? 8.413 -12.529 8.581 1.00 39.09 248 VAL A CA 1
ATOM 1943 C C . VAL A 1 248 ? 8.291 -13.844 9.360 1.00 39.09 248 VAL A C 1
ATOM 1945 O O . VAL A 1 248 ? 7.193 -14.204 9.785 1.00 39.09 248 VAL A O 1
ATOM 1948 N N . ALA A 1 249 ? 9.421 -14.501 9.641 1.00 36.06 249 ALA A N 1
ATOM 1949 C CA . ALA A 1 249 ? 9.468 -15.713 10.465 1.00 36.06 249 ALA A CA 1
ATOM 1950 C C . ALA A 1 249 ? 9.106 -15.428 11.935 1.00 36.06 249 ALA A C 1
ATOM 1952 O O . ALA A 1 249 ? 8.352 -16.175 12.556 1.00 36.06 249 ALA A O 1
ATOM 1953 N N . GLU A 1 250 ? 9.582 -14.306 12.474 1.00 39.12 250 GLU A N 1
ATOM 1954 C CA . GLU A 1 250 ? 9.206 -13.830 13.800 1.00 39.12 250 GLU A CA 1
ATOM 1955 C C . GLU A 1 250 ? 7.746 -13.371 13.805 1.00 39.12 250 GLU A C 1
ATOM 1957 O O . GLU A 1 250 ? 7.071 -13.651 14.759 1.00 39.12 250 GLU A O 1
ATOM 1962 N N . ILE A 1 251 ? 7.159 -12.800 12.749 1.00 42.44 251 ILE A N 1
ATOM 1963 C CA . ILE A 1 251 ? 5.733 -12.407 12.705 1.00 42.44 251 ILE A CA 1
ATOM 1964 C C . ILE A 1 251 ? 4.790 -13.596 12.724 1.00 42.44 251 ILE A C 1
ATOM 1966 O O . ILE A 1 251 ? 3.774 -13.529 13.413 1.00 42.44 251 ILE A O 1
ATOM 1970 N N . LEU A 1 252 ? 5.082 -14.651 11.968 1.00 43.41 252 LEU A N 1
ATOM 1971 C CA . LEU A 1 252 ? 4.247 -15.849 11.994 1.00 43.41 252 LEU A CA 1
ATOM 1972 C C . LEU A 1 252 ? 4.250 -16.448 13.410 1.00 43.41 252 LEU A C 1
ATOM 1974 O O . LEU A 1 252 ? 3.185 -16.712 13.957 1.00 43.41 252 LEU A O 1
ATOM 1978 N N . ASN A 1 253 ? 5.415 -16.477 14.065 1.00 43.75 253 ASN A N 1
ATOM 1979 C CA . ASN A 1 253 ? 5.589 -16.997 15.426 1.00 43.75 253 ASN A CA 1
ATOM 1980 C C . ASN A 1 253 ? 5.096 -16.030 16.541 1.00 43.75 253 ASN A C 1
ATOM 1982 O O . ASN A 1 253 ? 4.540 -16.433 17.560 1.00 43.75 253 ASN A O 1
ATOM 1986 N N . GLU A 1 254 ? 5.262 -14.722 16.347 1.00 44.19 254 GLU A N 1
ATOM 1987 C CA . GLU A 1 254 ? 4.958 -13.639 17.292 1.00 44.19 254 GLU A CA 1
ATOM 1988 C C . GLU A 1 254 ? 3.496 -13.202 17.170 1.00 44.19 254 GLU A C 1
ATOM 1990 O O . GLU A 1 254 ? 2.939 -12.685 18.124 1.00 44.19 254 GLU A O 1
ATOM 1995 N N . SER A 1 255 ? 2.823 -13.410 16.033 1.00 42.88 255 SER A N 1
ATOM 1996 C CA . SER A 1 255 ? 1.371 -13.200 15.932 1.00 42.88 255 SER A CA 1
ATOM 1997 C C . SER A 1 255 ? 0.602 -14.240 16.753 1.00 42.88 255 SER A C 1
ATOM 1999 O O . SER A 1 255 ? -0.363 -13.878 17.425 1.00 42.88 255 SER A O 1
ATOM 2001 N N . GLU A 1 256 ? 1.082 -15.487 16.809 1.00 47.78 256 GLU A N 1
ATOM 2002 C CA . GLU A 1 256 ? 0.571 -16.513 17.725 1.00 47.78 256 GLU A CA 1
ATOM 2003 C C . GLU A 1 256 ? 0.919 -16.196 19.190 1.00 47.78 256 GLU A C 1
ATOM 2005 O O . GLU A 1 256 ? 0.056 -16.282 20.072 1.00 47.78 256 GLU A O 1
ATOM 2010 N N . ARG A 1 257 ? 2.143 -15.720 19.469 1.00 48.41 257 ARG A N 1
ATOM 2011 C CA . ARG A 1 257 ? 2.552 -15.322 20.830 1.00 48.41 257 ARG A CA 1
ATOM 2012 C C . ARG A 1 257 ? 1.909 -14.033 21.329 1.00 48.41 257 ARG A C 1
ATOM 2014 O O . ARG A 1 257 ? 1.553 -13.981 22.495 1.00 48.41 257 ARG A O 1
ATOM 2021 N N . LEU A 1 258 ? 1.715 -13.007 20.504 1.00 43.75 258 LEU A N 1
ATOM 2022 C CA . LEU A 1 258 ? 1.059 -11.749 20.886 1.00 43.75 258 LEU A CA 1
ATOM 2023 C C . LEU A 1 258 ? -0.448 -11.923 21.021 1.00 43.75 258 LEU A C 1
ATOM 2025 O O . LEU A 1 258 ? -1.036 -11.254 21.860 1.00 43.75 258 LEU A O 1
ATOM 2029 N N . LEU A 1 259 ? -1.074 -12.843 20.279 1.00 46.75 259 LEU A N 1
ATOM 2030 C CA . LEU A 1 259 ? -2.438 -13.275 20.588 1.00 46.75 259 LEU A CA 1
ATOM 2031 C C . LEU A 1 259 ? -2.482 -13.920 21.974 1.00 46.75 259 LEU A C 1
ATOM 2033 O O . LEU A 1 259 ? -3.331 -13.554 22.778 1.00 46.75 259 LEU A O 1
ATOM 2037 N N . THR A 1 260 ? -1.525 -14.790 22.294 1.00 42.84 260 THR A N 1
ATOM 2038 C CA . THR A 1 260 ? -1.445 -15.440 23.610 1.00 42.84 260 THR A CA 1
ATOM 2039 C C . THR A 1 260 ? -1.145 -14.431 24.731 1.00 42.84 260 THR A C 1
ATOM 2041 O O . THR A 1 260 ? -1.833 -14.421 25.743 1.00 42.84 260 THR A O 1
ATOM 2044 N N . SER A 1 261 ? -0.201 -13.509 24.538 1.00 38.53 261 SER A N 1
ATOM 2045 C CA . SER A 1 261 ? 0.207 -12.501 25.525 1.00 38.53 261 SER A CA 1
ATOM 2046 C C . SER A 1 261 ? -0.798 -11.360 25.680 1.00 38.53 261 SER A C 1
ATOM 2048 O O . SER A 1 261 ? -1.001 -10.895 26.796 1.00 38.53 261 SER A O 1
ATOM 2050 N N . ALA A 1 262 ? -1.469 -10.923 24.609 1.00 38.06 262 ALA A N 1
ATOM 2051 C CA . ALA A 1 262 ? -2.565 -9.959 24.708 1.00 38.06 262 ALA A CA 1
ATOM 2052 C C . ALA A 1 262 ? -3.796 -10.596 25.369 1.00 38.06 262 ALA A C 1
ATOM 2054 O O . ALA A 1 262 ? -4.415 -9.958 26.212 1.00 38.06 262 ALA A O 1
ATOM 2055 N N . ILE A 1 263 ? -4.105 -11.869 25.083 1.00 40.88 263 ILE A N 1
ATOM 2056 C CA . ILE A 1 263 ? -5.143 -12.620 25.808 1.00 40.88 263 ILE A CA 1
ATOM 2057 C C . ILE A 1 263 ? -4.758 -12.779 27.288 1.00 40.88 263 ILE A C 1
ATOM 2059 O O . ILE A 1 263 ? -5.594 -12.523 28.150 1.00 40.88 263 ILE A O 1
ATOM 2063 N N . ILE A 1 264 ? -3.505 -13.111 27.619 1.00 40.88 264 ILE A N 1
ATOM 2064 C CA . ILE A 1 264 ? -3.031 -13.229 29.012 1.00 40.88 264 ILE A CA 1
ATOM 2065 C C . ILE A 1 264 ? -3.062 -11.874 29.737 1.00 40.88 264 ILE A C 1
ATOM 2067 O O . ILE A 1 264 ? -3.523 -11.809 30.877 1.00 40.88 264 ILE A O 1
ATOM 2071 N N . ALA A 1 265 ? -2.640 -10.784 29.091 1.00 36.22 265 ALA A N 1
ATOM 2072 C CA . ALA A 1 265 ? -2.689 -9.440 29.668 1.00 36.22 265 ALA A CA 1
ATOM 2073 C C . ALA A 1 265 ? -4.135 -8.956 29.887 1.00 36.22 265 ALA A C 1
ATOM 2075 O O . ALA A 1 265 ? -4.430 -8.373 30.927 1.00 36.22 265 ALA A O 1
ATOM 2076 N N . ILE A 1 266 ? -5.057 -9.264 28.966 1.00 40.84 266 ILE A N 1
ATOM 2077 C CA . ILE A 1 266 ? -6.487 -8.942 29.099 1.00 40.84 266 ILE A CA 1
ATOM 2078 C C . ILE A 1 266 ? -7.144 -9.793 30.199 1.00 40.84 266 ILE A C 1
ATOM 2080 O O . ILE A 1 266 ? -7.867 -9.246 31.028 1.00 40.84 266 ILE A O 1
ATOM 2084 N N . THR A 1 267 ? -6.837 -11.095 30.277 1.00 37.81 267 THR A N 1
ATOM 2085 C CA . THR A 1 267 ? -7.389 -11.997 31.312 1.00 37.81 267 THR A CA 1
ATOM 2086 C C . THR A 1 267 ? -6.885 -11.619 32.713 1.00 37.81 267 THR A C 1
ATOM 2088 O O . THR A 1 267 ? -7.634 -11.691 33.688 1.00 37.81 267 THR A O 1
ATOM 2091 N N . SER A 1 268 ? -5.641 -11.137 32.812 1.00 36.38 268 SER A N 1
ATOM 2092 C CA . SER A 1 268 ? -5.032 -10.681 34.071 1.00 36.38 268 SER A CA 1
ATOM 2093 C C . SER A 1 268 ? -5.563 -9.321 34.541 1.00 36.38 268 SER A C 1
ATOM 2095 O O . SER A 1 268 ? -5.629 -9.089 35.746 1.00 36.38 268 SER A O 1
ATOM 2097 N N . LEU A 1 269 ? -5.998 -8.442 33.627 1.00 34.84 269 LEU A N 1
ATOM 2098 C CA . LEU A 1 269 ? -6.687 -7.197 33.994 1.00 34.84 269 LEU A CA 1
ATOM 2099 C C . LEU A 1 269 ? -8.156 -7.423 34.392 1.00 34.84 269 LEU A C 1
ATOM 2101 O O . LEU A 1 269 ? -8.643 -6.737 35.286 1.00 34.84 269 LEU A O 1
ATOM 2105 N N . SER A 1 270 ? -8.854 -8.402 33.803 1.00 35.84 270 SER A N 1
ATOM 2106 C CA . SER A 1 270 ? -10.240 -8.733 34.185 1.00 35.84 270 SER A CA 1
ATOM 2107 C C . SER A 1 270 ? -10.370 -9.474 35.524 1.00 35.84 270 SER A C 1
ATOM 2109 O O . SER A 1 270 ? -11.452 -9.496 36.103 1.00 35.84 270 SER A O 1
ATOM 2111 N N . LEU A 1 271 ? -9.283 -10.057 36.043 1.00 34.56 271 LEU A N 1
ATOM 2112 C CA . LEU A 1 271 ? -9.252 -10.715 37.358 1.00 34.56 271 LEU A CA 1
ATOM 2113 C C . LEU A 1 271 ? -8.933 -9.758 38.522 1.00 34.56 271 LEU A C 1
ATOM 2115 O O . LEU A 1 271 ? -9.000 -10.174 39.675 1.00 34.56 271 LEU A O 1
ATOM 2119 N N . PHE A 1 272 ? -8.628 -8.483 38.246 1.00 35.00 272 PHE A N 1
ATOM 2120 C CA . PHE A 1 272 ? -8.298 -7.478 39.269 1.00 35.00 272 PHE A CA 1
ATOM 2121 C C . PHE A 1 272 ? -9.414 -6.458 39.553 1.00 35.00 272 PHE A C 1
ATOM 2123 O O . PHE A 1 272 ? -9.227 -5.556 40.365 1.00 35.00 272 PHE A O 1
ATOM 2130 N N . THR A 1 273 ? -10.597 -6.622 38.952 1.00 36.75 273 THR A N 1
ATOM 2131 C CA . THR A 1 273 ? -11.809 -5.855 39.292 1.00 36.75 273 THR A CA 1
ATOM 2132 C C . THR A 1 273 ? -12.915 -6.778 39.805 1.00 36.75 273 THR A C 1
ATOM 2134 O O . THR A 1 273 ? -14.034 -6.774 39.299 1.00 36.75 273 THR A O 1
ATOM 2137 N N . ALA A 1 274 ? -12.597 -7.611 40.794 1.00 35.88 274 ALA A N 1
ATOM 2138 C CA . ALA A 1 274 ? -13.595 -8.251 41.643 1.00 35.88 274 ALA A CA 1
ATOM 2139 C C . ALA A 1 274 ? -13.341 -7.770 43.072 1.00 35.88 274 ALA A C 1
ATOM 2141 O O . ALA A 1 274 ? -12.478 -8.287 43.774 1.00 35.88 274 ALA A O 1
ATOM 2142 N N . ASP A 1 275 ? -14.056 -6.716 43.451 1.00 35.41 275 ASP A N 1
ATOM 2143 C CA . ASP A 1 275 ? -14.049 -6.151 44.795 1.00 35.41 275 ASP A CA 1
ATOM 2144 C C . ASP A 1 275 ? -14.760 -7.144 45.740 1.00 35.41 275 ASP A C 1
ATOM 2146 O O . ASP A 1 275 ? -15.947 -7.431 45.532 1.00 35.41 275 ASP A O 1
ATOM 2150 N N . PRO A 1 276 ? -14.088 -7.740 46.743 1.00 37.25 276 PRO A N 1
ATOM 2151 C CA . PRO A 1 276 ? -14.757 -8.614 47.689 1.00 37.25 276 PRO A CA 1
ATOM 2152 C C . PRO A 1 276 ? -15.524 -7.746 48.689 1.00 37.25 276 PRO A C 1
ATOM 2154 O O . PRO A 1 276 ? -14.962 -7.160 49.614 1.00 37.25 276 PRO A O 1
ATOM 2157 N N . THR A 1 277 ? -16.840 -7.672 48.519 1.00 40.94 277 THR A N 1
ATOM 2158 C CA . THR A 1 277 ? -17.729 -7.110 49.539 1.00 40.94 277 THR A CA 1
ATOM 2159 C C . THR A 1 277 ? -17.634 -7.954 50.820 1.00 40.94 277 THR A C 1
ATOM 2161 O O . THR A 1 277 ? -17.723 -9.183 50.754 1.00 40.94 277 THR A O 1
ATOM 2164 N N . PRO A 1 278 ? -17.477 -7.346 52.010 1.00 35.41 278 PRO A N 1
ATOM 2165 C CA . PRO A 1 278 ? -17.380 -8.092 53.256 1.00 35.41 278 PRO A CA 1
ATOM 2166 C C . PRO A 1 278 ? -18.779 -8.505 53.727 1.00 35.41 278 PRO A C 1
ATOM 2168 O O . PRO A 1 278 ? -19.562 -7.694 54.224 1.00 35.41 278 PRO A O 1
ATOM 2171 N N . CYS A 1 279 ? -19.095 -9.792 53.593 1.00 33.16 279 CYS A N 1
ATOM 2172 C CA . CYS A 1 279 ? -20.289 -10.381 54.184 1.00 33.16 279 CYS A CA 1
ATOM 2173 C C . CYS A 1 279 ? -20.084 -10.526 55.702 1.00 33.16 279 CYS A C 1
ATOM 2175 O O . CYS A 1 279 ? -19.482 -11.482 56.188 1.00 33.16 279 CYS A O 1
ATOM 2177 N N . SER A 1 280 ? -20.574 -9.545 56.457 1.00 39.84 280 SER A N 1
ATOM 2178 C CA . SER A 1 280 ? -20.717 -9.625 57.910 1.00 39.84 280 SER A CA 1
ATOM 2179 C C . SER A 1 280 ? -21.921 -10.505 58.251 1.00 39.84 280 SER A C 1
ATOM 2181 O O . SER A 1 280 ? -23.062 -10.047 58.223 1.00 39.84 280 SER A O 1
ATOM 2183 N N . SER A 1 281 ? -21.683 -11.775 58.577 1.00 37.50 281 SER A N 1
ATOM 2184 C CA . SER A 1 281 ? -22.665 -12.609 59.276 1.00 37.50 281 SER A CA 1
ATOM 2185 C C . SER A 1 281 ? -22.289 -12.691 60.752 1.00 37.50 281 SER A C 1
ATOM 2187 O O . SER A 1 281 ? -21.331 -13.362 61.138 1.00 37.50 281 SER A O 1
ATOM 2189 N N . LYS A 1 282 ? -23.058 -11.975 61.575 1.00 39.62 282 LYS A N 1
ATOM 2190 C CA . LYS A 1 282 ? -23.046 -12.069 63.035 1.00 39.62 282 LYS A CA 1
ATOM 2191 C C . LYS A 1 282 ? -23.406 -13.489 63.478 1.00 39.62 282 LYS A C 1
ATOM 2193 O O . LYS A 1 282 ? -24.414 -14.040 63.044 1.00 39.62 282 LYS A O 1
ATOM 2198 N N . LEU A 1 283 ? -22.607 -14.018 64.406 1.00 36.97 283 LEU A N 1
ATOM 2199 C CA . LEU A 1 283 ? -22.985 -15.113 65.292 1.00 36.97 283 LEU A CA 1
ATOM 2200 C C . LEU A 1 283 ? -24.288 -14.767 66.028 1.00 36.97 283 LEU A C 1
ATOM 2202 O O . LEU A 1 283 ? -24.371 -13.722 66.674 1.00 36.97 283 LEU A O 1
ATOM 2206 N N . ILE A 1 284 ? -25.246 -15.692 66.024 1.00 39.84 284 ILE A N 1
ATOM 2207 C CA . ILE A 1 284 ? -26.249 -15.807 67.085 1.00 39.84 284 ILE A CA 1
ATOM 2208 C C . ILE A 1 284 ? -26.200 -17.248 67.590 1.00 39.84 284 ILE A C 1
ATOM 2210 O O . ILE A 1 284 ? -26.585 -18.186 66.897 1.00 39.84 284 ILE A O 1
ATOM 2214 N N . HIS A 1 285 ? -25.695 -17.405 68.811 1.00 37.94 285 HIS A N 1
ATOM 2215 C CA . HIS A 1 285 ? -25.962 -18.564 69.650 1.00 37.94 285 HIS A CA 1
ATOM 2216 C C . HIS A 1 285 ? -27.364 -18.419 70.250 1.00 37.94 285 HIS A C 1
ATOM 2218 O O . HIS A 1 285 ? -27.650 -17.413 70.897 1.00 37.94 285 HIS A O 1
ATOM 2224 N N . SER A 1 286 ? -28.189 -19.459 70.150 1.00 40.12 286 SER A N 1
ATOM 2225 C CA . SER A 1 286 ? -29.193 -19.740 71.176 1.00 40.12 286 SER A CA 1
ATOM 2226 C C . SER A 1 286 ? -29.358 -21.243 71.361 1.00 40.12 286 SER A C 1
ATOM 2228 O O . SER A 1 286 ? -29.584 -21.994 70.417 1.00 40.12 286 SER A O 1
ATOM 2230 N N . ASN A 1 287 ? -29.195 -21.630 72.618 1.00 40.34 287 ASN A N 1
ATOM 2231 C CA . ASN A 1 287 ? -29.350 -22.948 73.209 1.00 40.34 287 ASN A CA 1
ATOM 2232 C C . ASN A 1 287 ? -30.839 -23.300 73.415 1.00 40.34 287 ASN A C 1
ATOM 2234 O O . ASN A 1 287 ? -31.684 -22.407 73.417 1.00 40.34 287 ASN A O 1
ATOM 2238 N N . SER A 1 288 ? -31.090 -24.566 73.780 1.00 44.19 288 SER A N 1
ATOM 2239 C CA . SER A 1 288 ? -32.354 -25.180 74.260 1.00 44.19 288 SER A CA 1
ATOM 2240 C C . SER A 1 288 ? -33.352 -25.609 73.166 1.00 44.19 288 SER A C 1
ATOM 2242 O O . SER A 1 288 ? -33.584 -24.876 72.221 1.00 44.19 288 SER A O 1
ATOM 2244 N N . GLY A 1 289 ? -33.968 -26.792 73.200 1.00 38.16 289 GLY A N 1
ATOM 2245 C CA . GLY A 1 289 ? -34.049 -27.795 74.254 1.00 38.16 289 GLY A CA 1
ATOM 2246 C C . GLY A 1 289 ? -34.669 -29.108 73.757 1.00 38.16 289 GLY A C 1
ATOM 2247 O O . GLY A 1 289 ? -35.151 -29.216 72.635 1.00 38.16 289 GLY A O 1
ATOM 2248 N N . LYS A 1 290 ? -34.586 -30.102 74.641 1.00 48.44 290 LYS A N 1
ATOM 2249 C CA . LYS A 1 290 ? -35.136 -31.458 74.549 1.00 48.44 290 LYS A CA 1
ATOM 2250 C C . LYS A 1 290 ? -36.660 -31.462 74.359 1.00 48.44 290 LYS A C 1
ATOM 2252 O O . LYS A 1 290 ? -37.341 -30.755 75.097 1.00 48.44 290 LYS A O 1
ATOM 2257 N N . MET A 1 291 ? -37.156 -32.369 73.520 1.00 41.72 291 MET A N 1
ATOM 2258 C CA . MET A 1 291 ? -38.091 -33.452 73.877 1.00 41.72 291 MET A CA 1
ATOM 2259 C C . MET A 1 291 ? -38.034 -34.532 72.801 1.00 41.72 291 MET A C 1
ATOM 2261 O O . MET A 1 291 ? -37.927 -34.158 71.614 1.00 41.72 291 MET A O 1
#

Organism: Spirodela intermedia (NCBI:txid51605)

Radius of gyration: 26.45 Å; Cα contacts (8 Å, |Δi|>4): 398; chains: 1; bounding box: 78×75×96 Å